Protein AF-A0A4R5B3R4-F1 (afdb_monomer)

Structure (mmCIF, N/CA/C/O backbone):
data_AF-A0A4R5B3R4-F1
#
_entry.id   AF-A0A4R5B3R4-F1
#
loop_
_atom_site.group_PDB
_atom_site.id
_atom_site.type_symbol
_atom_site.label_atom_id
_atom_site.label_alt_id
_atom_site.label_comp_id
_atom_site.label_asym_id
_atom_site.label_entity_id
_atom_site.label_seq_id
_atom_site.pdbx_PDB_ins_code
_atom_site.Cartn_x
_atom_site.Cartn_y
_atom_site.Cartn_z
_atom_site.occupancy
_atom_site.B_iso_or_equiv
_atom_site.auth_seq_id
_atom_site.auth_comp_id
_atom_site.auth_asym_id
_atom_site.auth_atom_id
_atom_site.pdbx_PDB_model_num
ATOM 1 N N . MET A 1 1 ? -2.239 14.058 3.417 1.00 49.38 1 MET A N 1
ATOM 2 C CA . MET A 1 1 ? -0.766 14.122 3.266 1.00 49.38 1 MET A CA 1
ATOM 3 C C . MET A 1 1 ? -0.165 13.068 2.312 1.00 49.38 1 MET A C 1
ATOM 5 O O . MET A 1 1 ? 1.048 12.987 2.229 1.00 49.38 1 MET A O 1
ATOM 9 N N . GLY A 1 2 ? -0.945 12.309 1.521 1.00 46.69 2 GLY A N 1
ATOM 10 C CA . GLY A 1 2 ? -0.405 11.266 0.618 1.00 46.69 2 GLY A CA 1
ATOM 11 C C . GLY A 1 2 ? -0.158 11.674 -0.845 1.00 46.69 2 GLY A C 1
ATOM 12 O O . GLY A 1 2 ? 0.232 10.837 -1.648 1.00 46.69 2 GLY A O 1
ATOM 13 N N . TRP A 1 3 ? -0.403 12.933 -1.224 1.00 49.69 3 TRP A N 1
ATOM 14 C CA . TRP A 1 3 ? -0.365 13.362 -2.633 1.00 49.69 3 TRP A CA 1
ATOM 15 C C . TRP A 1 3 ? 1.037 13.707 -3.165 1.00 49.69 3 TRP A C 1
ATOM 17 O O . TRP A 1 3 ? 1.265 13.640 -4.370 1.00 49.69 3 TRP A O 1
ATOM 27 N N . HIS A 1 4 ? 2.003 14.026 -2.299 1.00 48.53 4 HIS A N 1
ATOM 28 C CA . HIS A 1 4 ? 3.354 14.398 -2.744 1.00 48.53 4 HIS A CA 1
ATOM 29 C C . HIS A 1 4 ? 4.238 13.193 -3.097 1.00 48.53 4 HIS A C 1
ATOM 31 O O . HIS A 1 4 ? 5.074 13.302 -3.993 1.00 48.53 4 HIS A O 1
ATOM 37 N N . ALA A 1 5 ? 3.997 12.025 -2.491 1.00 52.81 5 ALA A N 1
ATOM 38 C CA . ALA A 1 5 ? 4.760 10.808 -2.777 1.00 52.81 5 ALA A CA 1
ATOM 39 C C . ALA A 1 5 ? 4.530 10.280 -4.209 1.00 52.81 5 ALA A C 1
ATOM 41 O O . ALA A 1 5 ? 5.442 9.737 -4.825 1.00 52.81 5 ALA A O 1
ATOM 42 N N . GLY A 1 6 ? 3.341 10.505 -4.784 1.00 51.25 6 GLY A N 1
ATOM 43 C CA . GLY A 1 6 ? 3.030 10.080 -6.154 1.00 51.25 6 GLY A CA 1
ATOM 44 C C . GLY A 1 6 ? 3.738 10.899 -7.240 1.00 51.25 6 GLY A C 1
ATOM 45 O O . GLY A 1 6 ? 4.098 10.354 -8.281 1.00 51.25 6 GLY A O 1
ATOM 46 N N . ARG A 1 7 ? 3.990 12.197 -7.006 1.00 60.56 7 ARG A N 1
ATOM 47 C CA . ARG A 1 7 ? 4.631 13.074 -8.009 1.00 60.56 7 ARG A CA 1
ATOM 48 C C . ARG A 1 7 ? 6.122 12.792 -8.177 1.00 60.56 7 ARG A C 1
ATOM 50 O O . ARG A 1 7 ? 6.620 12.899 -9.292 1.00 60.56 7 ARG A O 1
ATOM 57 N N . GLN A 1 8 ? 6.821 12.416 -7.106 1.00 65.31 8 GLN A N 1
ATOM 58 C CA . GLN A 1 8 ? 8.258 12.135 -7.186 1.00 65.31 8 GLN A CA 1
ATOM 59 C C . GLN A 1 8 ? 8.553 10.821 -7.923 1.00 65.31 8 GLN A C 1
ATOM 61 O O . GLN A 1 8 ? 9.479 10.779 -8.729 1.00 65.31 8 GLN A O 1
ATOM 66 N N . GLY A 1 9 ? 7.725 9.785 -7.746 1.00 63.19 9 GLY A N 1
ATOM 67 C CA . GLY A 1 9 ? 7.896 8.521 -8.475 1.00 63.19 9 GLY A CA 1
ATOM 68 C C . GLY A 1 9 ? 7.728 8.668 -9.992 1.00 63.19 9 GLY A C 1
ATOM 69 O O . GLY A 1 9 ? 8.469 8.064 -10.765 1.00 63.19 9 GLY A O 1
ATOM 70 N N . LEU A 1 10 ? 6.802 9.528 -10.428 1.00 67.56 10 LEU A N 1
ATOM 71 C CA . LEU A 1 10 ? 6.525 9.748 -11.850 1.00 67.56 10 LEU A CA 1
ATOM 72 C C . LEU A 1 10 ? 7.674 10.496 -12.553 1.00 67.56 10 LEU A C 1
ATOM 74 O O . LEU A 1 10 ? 8.006 10.181 -13.693 1.00 67.56 10 LEU A O 1
ATOM 78 N N . ALA A 1 11 ? 8.334 11.424 -11.852 1.00 70.81 11 ALA A N 1
ATOM 79 C CA . ALA A 1 11 ? 9.494 12.148 -12.373 1.00 70.81 11 ALA A CA 1
ATOM 80 C C . ALA A 1 11 ? 10.717 11.236 -12.575 1.00 70.81 11 ALA A C 1
ATOM 82 O O . ALA A 1 11 ? 11.388 11.342 -13.599 1.00 70.81 11 ALA A O 1
ATOM 83 N N . VAL A 1 12 ? 10.977 10.308 -11.645 1.00 71.81 12 VAL A N 1
ATOM 84 C CA . VAL A 1 12 ? 12.095 9.355 -11.763 1.00 71.81 12 VAL A CA 1
ATOM 85 C C . VAL A 1 12 ? 11.872 8.393 -12.934 1.00 71.81 12 VAL A C 1
ATOM 87 O O . VAL A 1 12 ? 12.782 8.191 -13.732 1.00 71.81 12 VAL A O 1
ATOM 90 N N . LEU A 1 13 ? 10.651 7.870 -13.104 1.00 70.31 13 LEU A N 1
ATOM 91 C CA . LEU A 1 13 ? 10.326 6.983 -14.229 1.00 70.31 13 LEU A CA 1
ATOM 92 C C . LEU A 1 13 ? 10.445 7.687 -15.589 1.00 70.31 13 LEU A C 1
ATOM 94 O O . LEU A 1 13 ? 10.987 7.107 -16.530 1.00 70.31 13 LEU A O 1
ATOM 98 N N . LEU A 1 14 ? 9.992 8.941 -15.691 1.00 72.50 14 LEU A N 1
ATOM 99 C CA . LEU A 1 14 ? 10.157 9.738 -16.910 1.00 72.50 14 LEU A CA 1
ATOM 100 C C . LEU A 1 14 ? 11.632 10.022 -17.208 1.00 72.50 14 LEU A C 1
ATOM 102 O O . LEU A 1 14 ? 12.051 9.900 -18.356 1.00 72.50 14 LEU A O 1
ATOM 106 N N . PHE A 1 15 ? 12.429 10.357 -16.193 1.00 74.50 15 PHE A N 1
ATOM 107 C CA . PHE A 1 15 ? 13.850 10.646 -16.376 1.00 74.50 15 PHE A CA 1
ATOM 108 C C . PHE A 1 15 ? 14.639 9.405 -16.821 1.00 74.50 15 PHE A C 1
ATOM 110 O O . PHE A 1 15 ? 15.440 9.488 -17.750 1.00 74.50 15 PHE A O 1
ATOM 117 N N . SER A 1 16 ? 14.360 8.233 -16.240 1.00 69.31 16 SER A N 1
ATOM 118 C CA . SER A 1 16 ? 14.959 6.966 -16.678 1.00 69.31 16 SER A CA 1
ATOM 119 C C . SER A 1 16 ? 14.544 6.586 -18.103 1.00 69.31 16 SER A C 1
ATOM 121 O O . SER A 1 16 ? 15.395 6.172 -18.887 1.00 69.31 16 SER A O 1
ATOM 123 N N . ALA A 1 17 ? 13.274 6.788 -18.477 1.00 70.56 17 ALA A N 1
ATOM 124 C CA . ALA A 1 17 ? 12.821 6.563 -19.849 1.00 70.56 17 ALA A CA 1
ATOM 125 C C . ALA A 1 17 ? 13.555 7.486 -20.838 1.00 70.56 17 ALA A C 1
ATOM 127 O O . ALA A 1 17 ? 14.083 7.016 -21.845 1.00 70.56 17 ALA A O 1
ATOM 128 N N . ILE A 1 18 ? 13.684 8.778 -20.520 1.00 71.44 18 ILE A N 1
ATOM 129 C CA . ILE A 1 18 ? 14.400 9.750 -21.360 1.00 71.44 18 ILE A CA 1
ATOM 130 C C . ILE A 1 18 ? 15.877 9.361 -21.521 1.00 71.44 18 ILE A C 1
ATOM 132 O O . ILE A 1 18 ? 16.374 9.355 -22.645 1.00 71.44 18 ILE A O 1
ATOM 136 N N . LEU A 1 19 ? 16.561 8.946 -20.450 1.00 67.94 19 LEU A N 1
ATOM 137 C CA . LEU A 1 19 ? 17.955 8.489 -20.531 1.00 67.94 19 LEU A CA 1
ATOM 138 C C . LEU A 1 19 ? 18.123 7.255 -21.433 1.00 67.94 19 LEU A C 1
ATOM 140 O O . LEU A 1 19 ? 19.100 7.165 -22.178 1.00 67.94 19 LEU A O 1
ATOM 144 N N . THR A 1 20 ? 17.157 6.330 -21.431 1.00 65.19 20 THR A N 1
ATOM 145 C CA . THR A 1 20 ? 17.202 5.166 -22.334 1.00 65.19 20 THR A CA 1
ATOM 146 C C . THR A 1 20 ? 16.917 5.528 -23.792 1.00 65.19 20 THR A C 1
ATOM 148 O O . THR A 1 20 ? 17.540 4.952 -24.678 1.00 65.19 20 THR A O 1
ATOM 151 N N . LEU A 1 21 ? 16.059 6.521 -24.064 1.00 61.88 21 LEU A N 1
ATOM 152 C CA . LEU A 1 21 ? 15.830 7.014 -25.430 1.00 61.88 21 LEU A CA 1
ATOM 153 C C . LEU A 1 21 ? 17.029 7.791 -25.994 1.00 61.88 21 LEU A C 1
ATOM 155 O O . LEU A 1 21 ? 17.236 7.797 -27.204 1.00 61.88 21 LEU A O 1
ATOM 159 N N . TRP A 1 22 ? 17.809 8.445 -25.133 1.00 60.69 22 TRP A N 1
ATOM 160 C CA . TRP A 1 22 ? 18.983 9.235 -25.525 1.00 60.69 22 TRP A CA 1
ATOM 16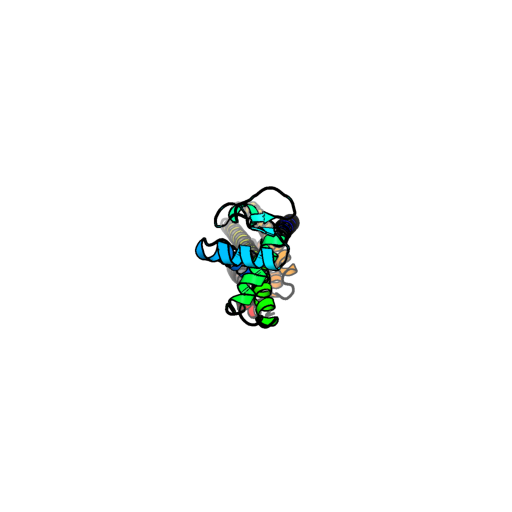1 C C . TRP A 1 22 ? 20.268 8.416 -25.595 1.00 60.69 22 TRP A C 1
ATOM 163 O O . TRP A 1 22 ? 21.282 8.891 -26.102 1.00 60.69 22 TRP A O 1
ATOM 173 N N . SER A 1 23 ? 20.224 7.167 -25.137 1.00 54.84 23 SER A N 1
ATOM 174 C CA . SER A 1 23 ? 21.279 6.198 -25.383 1.00 54.84 23 SER A CA 1
ATOM 175 C C . SER A 1 23 ? 21.180 5.749 -26.840 1.00 54.84 23 SER A C 1
ATOM 177 O O . SER A 1 23 ? 20.742 4.639 -27.132 1.00 54.84 23 SER A O 1
ATOM 179 N N . THR A 1 24 ? 21.551 6.628 -27.777 1.00 51.31 24 THR A N 1
ATOM 180 C CA . THR A 1 24 ? 21.833 6.237 -29.155 1.00 51.31 24 THR A CA 1
ATOM 181 C C . THR A 1 24 ? 22.975 5.241 -29.086 1.00 51.31 24 THR A C 1
ATOM 183 O O . THR A 1 24 ? 24.144 5.620 -29.040 1.00 51.31 24 THR A O 1
ATOM 186 N N . SER A 1 25 ? 22.638 3.959 -28.991 1.00 53.25 25 SER A N 1
ATOM 187 C CA . SER A 1 25 ? 23.592 2.879 -29.125 1.00 53.25 25 SER A CA 1
ATOM 188 C C . SER A 1 25 ? 24.304 3.130 -30.445 1.00 53.25 25 SER A C 1
ATOM 190 O O . SER A 1 25 ? 23.678 3.019 -31.502 1.00 53.25 25 SER A O 1
ATOM 192 N N . ALA A 1 26 ? 25.569 3.543 -30.381 1.00 50.75 26 ALA A N 1
ATOM 193 C CA . ALA A 1 26 ? 26.443 3.601 -31.535 1.00 50.75 26 ALA A CA 1
ATOM 194 C C . ALA A 1 26 ? 26.530 2.165 -32.058 1.00 50.75 26 ALA A C 1
ATOM 196 O O . ALA A 1 26 ? 27.319 1.357 -31.575 1.00 50.75 26 ALA A O 1
ATOM 197 N N . HIS A 1 27 ? 25.607 1.807 -32.949 1.00 52.94 27 HIS A N 1
ATOM 198 C CA . HIS A 1 27 ? 25.581 0.510 -33.592 1.00 52.94 27 HIS A CA 1
ATOM 199 C C . HIS A 1 27 ? 26.746 0.538 -34.572 1.00 52.94 27 HIS A C 1
ATOM 201 O O . HIS A 1 27 ? 26.605 1.011 -35.697 1.00 52.94 27 HIS A O 1
ATOM 207 N N . ALA A 1 28 ? 27.914 0.102 -34.103 1.00 56.00 28 ALA A N 1
ATOM 208 C CA . ALA A 1 28 ? 28.993 -0.295 -34.983 1.00 56.00 28 ALA A CA 1
ATOM 209 C C . ALA A 1 28 ? 28.419 -1.375 -35.906 1.00 56.00 28 ALA A C 1
ATOM 211 O O . ALA A 1 28 ? 27.917 -2.388 -35.417 1.00 56.00 28 ALA A O 1
ATOM 212 N N . ASP A 1 29 ? 28.381 -1.117 -37.214 1.00 71.12 29 ASP A N 1
ATOM 213 C CA . ASP A 1 29 ? 27.969 -2.123 -38.186 1.00 71.12 29 ASP A CA 1
ATOM 214 C C . ASP A 1 29 ? 29.101 -3.157 -38.267 1.00 71.12 29 ASP A C 1
ATOM 216 O O . ASP A 1 29 ? 30.145 -2.873 -38.868 1.00 71.12 29 ASP A O 1
ATOM 220 N N . PRO A 1 30 ? 28.929 -4.359 -37.685 1.00 73.81 30 PRO A N 1
ATOM 221 C CA . PRO A 1 30 ? 30.004 -5.342 -37.623 1.00 73.81 30 PRO A CA 1
ATOM 222 C C . PRO A 1 30 ? 30.466 -5.766 -39.024 1.00 73.81 30 PRO A C 1
ATOM 224 O O . PRO A 1 30 ? 31.602 -6.209 -39.194 1.00 73.81 30 PRO A O 1
ATOM 227 N N . ALA A 1 31 ? 29.617 -5.612 -40.049 1.00 74.38 31 ALA A N 1
ATOM 228 C CA . ALA A 1 31 ? 29.983 -5.900 -41.427 1.00 74.38 31 ALA A CA 1
ATOM 229 C C . ALA A 1 31 ? 30.891 -4.815 -42.031 1.00 74.38 31 ALA A C 1
ATOM 231 O O . ALA A 1 31 ? 31.812 -5.148 -42.782 1.00 74.38 31 ALA A O 1
ATOM 232 N N . ALA A 1 32 ? 30.661 -3.539 -41.713 1.00 77.06 32 ALA A N 1
ATOM 233 C CA . ALA A 1 32 ? 31.509 -2.432 -42.156 1.00 77.06 32 ALA A CA 1
ATOM 234 C C . ALA A 1 32 ? 32.902 -2.498 -41.503 1.00 77.06 32 ALA A C 1
ATOM 236 O O . ALA A 1 32 ? 33.923 -2.339 -42.185 1.00 77.06 32 ALA A O 1
ATOM 237 N N . ASP A 1 33 ? 32.947 -2.844 -40.216 1.00 83.69 33 ASP A N 1
ATOM 238 C CA . ASP A 1 33 ? 34.196 -3.013 -39.472 1.00 83.69 33 ASP A CA 1
ATOM 239 C C . ASP A 1 33 ? 34.997 -4.212 -39.991 1.00 83.69 33 ASP A C 1
ATOM 241 O O . ASP A 1 33 ? 36.190 -4.090 -40.277 1.00 83.69 33 ASP A O 1
ATOM 245 N N . ALA A 1 34 ? 34.342 -5.355 -40.226 1.00 85.62 34 ALA A N 1
ATOM 246 C CA . ALA A 1 34 ? 34.997 -6.543 -40.770 1.00 85.62 34 ALA A CA 1
ATOM 247 C C . ALA A 1 34 ? 35.590 -6.310 -42.173 1.00 85.62 34 ALA A C 1
ATOM 249 O O . ALA A 1 34 ? 36.687 -6.793 -42.465 1.00 85.62 34 ALA A O 1
ATOM 250 N N . ARG A 1 35 ? 34.904 -5.549 -43.042 1.00 89.06 35 ARG A N 1
ATOM 251 C CA . ARG A 1 35 ? 35.423 -5.178 -44.374 1.00 89.06 35 ARG A CA 1
ATOM 252 C C . ARG A 1 35 ? 36.637 -4.266 -44.273 1.00 89.06 35 ARG A C 1
ATOM 254 O O . ARG A 1 35 ? 37.630 -4.507 -44.954 1.00 89.06 35 ARG A O 1
ATOM 261 N N . THR A 1 36 ? 36.579 -3.266 -43.396 1.00 92.06 36 THR A N 1
ATOM 262 C CA . THR A 1 36 ? 37.707 -2.357 -43.162 1.00 92.06 36 THR A CA 1
ATOM 263 C C . THR A 1 36 ? 38.922 -3.134 -42.655 1.00 92.06 36 THR A C 1
ATOM 265 O O . THR A 1 36 ? 40.008 -3.001 -43.215 1.00 92.06 36 THR A O 1
ATOM 268 N N . VAL A 1 37 ? 38.735 -4.024 -41.674 1.00 92.69 37 VAL A N 1
ATOM 269 C CA . VAL A 1 37 ? 39.803 -4.901 -41.169 1.00 92.69 37 VAL A CA 1
ATOM 270 C C . VAL A 1 37 ? 40.361 -5.790 -42.278 1.00 92.69 37 VAL A C 1
ATOM 272 O O . VAL A 1 37 ? 41.575 -5.923 -42.378 1.00 92.69 37 VAL A O 1
ATOM 275 N N . TYR A 1 38 ? 39.513 -6.370 -43.133 1.00 93.19 38 TYR A N 1
ATOM 276 C CA . TYR A 1 38 ? 39.965 -7.175 -44.269 1.00 93.19 38 TYR A CA 1
ATOM 277 C C . TYR A 1 38 ? 40.840 -6.363 -45.235 1.00 93.19 38 TYR A C 1
ATOM 279 O O . TYR A 1 38 ? 41.929 -6.811 -45.585 1.00 93.19 38 TYR A O 1
ATOM 287 N N . CYS A 1 39 ? 40.409 -5.165 -45.634 1.00 94.62 39 CYS A N 1
ATOM 288 C CA . CYS A 1 39 ? 41.116 -4.341 -46.618 1.00 94.62 39 CYS A CA 1
ATOM 289 C C . CYS A 1 39 ? 42.432 -3.735 -46.102 1.00 94.62 39 CYS A C 1
ATOM 291 O O . CYS A 1 39 ? 43.332 -3.500 -46.901 1.00 94.62 39 CYS A O 1
ATOM 293 N N . VAL A 1 40 ? 42.573 -3.510 -44.789 1.00 95.38 40 VAL A N 1
ATOM 294 C CA . VAL A 1 40 ? 43.807 -2.964 -44.185 1.00 95.38 40 VAL A CA 1
ATOM 295 C C . VAL A 1 40 ? 44.875 -4.044 -43.941 1.00 95.38 40 VAL A C 1
ATOM 297 O O . VAL A 1 40 ? 46.013 -3.714 -43.625 1.00 95.38 40 VAL A O 1
ATOM 300 N N . ARG A 1 41 ? 44.566 -5.336 -44.107 1.00 95.69 41 ARG A N 1
ATOM 301 C CA . ARG A 1 41 ? 45.575 -6.399 -43.956 1.00 95.69 41 ARG A CA 1
ATOM 302 C C . ARG A 1 41 ? 46.705 -6.263 -44.995 1.00 95.69 41 ARG A C 1
ATOM 304 O O . ARG A 1 41 ? 46.381 -6.060 -46.168 1.00 95.69 41 ARG A O 1
ATOM 311 N N . PRO A 1 42 ? 47.989 -6.439 -44.617 1.00 95.31 42 PRO A N 1
ATOM 312 C CA . PRO A 1 42 ? 49.128 -6.296 -45.532 1.00 95.31 42 PRO A CA 1
ATOM 313 C C . PRO A 1 42 ? 49.006 -7.124 -46.817 1.00 95.31 42 PRO A C 1
ATOM 315 O O . PRO A 1 42 ? 49.353 -6.658 -47.901 1.00 95.31 42 PRO A O 1
ATOM 318 N N . GLU A 1 43 ? 48.424 -8.325 -46.736 1.00 95.88 43 GLU A N 1
ATOM 319 C CA . GLU A 1 43 ? 48.245 -9.218 -47.889 1.00 95.88 43 GLU A CA 1
ATOM 320 C C . GLU A 1 43 ? 47.266 -8.652 -48.936 1.00 95.88 43 GLU A C 1
ATOM 322 O O . GLU A 1 43 ? 47.280 -9.058 -50.100 1.00 95.88 43 GLU A O 1
ATOM 327 N N . ASN A 1 44 ? 46.419 -7.702 -48.530 1.00 95.69 44 ASN A N 1
ATOM 328 C CA . ASN A 1 44 ? 45.416 -7.057 -49.369 1.00 95.69 44 ASN A CA 1
ATOM 329 C C . ASN A 1 44 ? 45.824 -5.655 -49.838 1.00 95.69 44 ASN A C 1
ATOM 331 O O . ASN A 1 44 ? 45.116 -5.092 -50.672 1.00 95.69 44 ASN A O 1
ATOM 335 N N . HIS A 1 45 ? 46.957 -5.104 -49.385 1.00 95.62 45 HIS A N 1
ATOM 336 C CA . HIS A 1 45 ? 47.387 -3.746 -49.749 1.00 95.62 45 HIS A CA 1
ATOM 337 C C . HIS A 1 45 ? 47.575 -3.579 -51.254 1.00 95.62 45 HIS A C 1
ATOM 339 O O . HIS A 1 45 ? 46.997 -2.675 -51.850 1.00 95.62 45 HIS A O 1
ATOM 345 N N . LYS A 1 46 ? 48.324 -4.479 -51.897 1.00 95.19 46 LYS A N 1
ATOM 346 C CA . LYS A 1 46 ? 48.557 -4.415 -53.346 1.00 95.19 46 LYS A CA 1
ATOM 347 C C . LYS A 1 46 ? 47.247 -4.536 -54.152 1.00 95.19 46 LYS A C 1
ATOM 349 O O . LYS A 1 46 ? 46.970 -3.627 -54.929 1.00 95.19 46 LYS A O 1
ATOM 354 N N . PRO A 1 47 ? 46.387 -5.550 -53.922 1.00 95.31 47 PRO A N 1
ATOM 355 C CA . PRO A 1 47 ? 45.065 -5.614 -54.551 1.00 95.31 47 PRO A CA 1
ATOM 356 C C . PRO A 1 47 ? 44.171 -4.393 -54.292 1.00 95.31 47 PRO A C 1
ATOM 358 O O . PRO A 1 47 ? 43.391 -4.011 -55.162 1.00 95.31 47 PRO A O 1
ATOM 361 N N . LEU A 1 48 ? 44.256 -3.788 -53.103 1.00 96.25 48 LEU A N 1
ATOM 362 C CA . LEU A 1 48 ? 43.495 -2.589 -52.758 1.00 96.25 48 LEU A CA 1
ATOM 363 C C . LEU A 1 48 ? 43.981 -1.368 -53.547 1.00 96.25 48 LEU A C 1
ATOM 365 O O . LEU A 1 48 ? 43.156 -0.617 -54.065 1.00 96.25 48 LEU A O 1
ATOM 369 N N . VAL A 1 49 ? 45.300 -1.185 -53.667 1.00 96.50 49 VAL A N 1
ATOM 370 C CA . VAL A 1 49 ? 45.901 -0.122 -54.487 1.00 96.50 49 VAL A CA 1
ATOM 371 C C . VAL A 1 49 ? 45.545 -0.324 -55.959 1.00 96.50 49 VAL A C 1
ATOM 373 O O . VAL A 1 49 ? 45.122 0.628 -56.607 1.00 96.50 49 VAL A O 1
ATOM 376 N N . ASP A 1 50 ? 45.616 -1.554 -56.473 1.00 95.88 50 ASP A N 1
ATOM 377 C CA . ASP A 1 50 ? 45.230 -1.866 -57.854 1.00 95.88 50 ASP A CA 1
ATOM 378 C C . ASP A 1 50 ? 43.745 -1.542 -58.111 1.00 95.88 50 ASP A C 1
ATOM 380 O O . ASP A 1 50 ? 43.406 -0.934 -59.128 1.00 95.88 50 ASP A O 1
ATOM 384 N N . ALA A 1 51 ? 42.857 -1.867 -57.163 1.00 96.38 51 ALA A N 1
ATOM 385 C CA . ALA A 1 51 ? 41.443 -1.496 -57.233 1.00 96.38 51 ALA A CA 1
ATOM 386 C C . ALA A 1 51 ? 41.238 0.029 -57.188 1.00 96.38 51 ALA A C 1
ATOM 388 O O . ALA A 1 51 ? 40.435 0.566 -57.950 1.00 96.38 51 ALA A O 1
ATOM 389 N N . ALA A 1 52 ? 41.978 0.743 -56.336 1.00 96.69 52 ALA A N 1
ATOM 390 C CA . ALA A 1 52 ? 41.920 2.201 -56.249 1.00 96.69 52 ALA A CA 1
ATOM 391 C C . ALA A 1 52 ? 42.385 2.878 -57.549 1.00 96.69 52 ALA A C 1
ATOM 393 O O . ALA A 1 52 ? 41.756 3.835 -58.001 1.00 96.69 52 ALA A O 1
ATOM 394 N N . VAL A 1 53 ? 43.449 2.361 -58.171 1.00 96.50 53 VAL A N 1
ATOM 395 C CA . VAL A 1 53 ? 43.963 2.836 -59.463 1.00 96.50 53 VAL A CA 1
ATOM 396 C C . VAL A 1 53 ? 42.963 2.555 -60.582 1.00 96.50 53 VAL A C 1
ATOM 398 O O . VAL A 1 53 ? 42.673 3.451 -61.372 1.00 96.50 53 VAL A O 1
ATOM 401 N N . ALA A 1 54 ? 42.377 1.354 -60.623 1.00 96.62 54 ALA A N 1
ATOM 402 C CA . ALA A 1 54 ? 41.365 0.990 -61.616 1.00 96.62 54 ALA A CA 1
ATOM 403 C C . ALA A 1 54 ? 40.108 1.878 -61.542 1.00 96.62 54 ALA A C 1
ATOM 405 O O . ALA A 1 54 ? 39.488 2.156 -62.565 1.00 96.62 54 ALA A O 1
ATOM 406 N N . LEU A 1 55 ? 39.754 2.352 -60.343 1.00 96.38 55 LEU A N 1
ATOM 407 C CA . LEU A 1 55 ? 38.652 3.292 -60.119 1.00 96.38 55 LEU A CA 1
ATOM 408 C C . LEU A 1 55 ? 39.043 4.768 -60.314 1.00 96.38 55 LEU A C 1
ATOM 410 O O . LEU A 1 55 ? 38.190 5.641 -60.176 1.00 96.38 55 LEU A O 1
ATOM 414 N N . GLY A 1 56 ? 40.315 5.072 -60.594 1.00 96.00 56 GLY A N 1
ATOM 415 C CA . GLY A 1 56 ? 40.808 6.448 -60.712 1.00 96.00 56 GLY A CA 1
ATOM 416 C C . GLY A 1 56 ? 40.829 7.227 -59.389 1.00 96.00 56 GLY A C 1
ATOM 417 O O . GLY A 1 56 ? 40.844 8.457 -59.398 1.00 96.00 56 GLY A O 1
ATOM 418 N N . LEU A 1 57 ? 40.817 6.531 -58.248 1.00 96.44 57 LEU A N 1
ATOM 419 C CA . LEU A 1 57 ? 40.802 7.131 -56.908 1.00 96.44 57 LEU A CA 1
ATOM 420 C C . LEU A 1 57 ? 42.208 7.479 -56.394 1.00 96.44 57 LEU A C 1
ATOM 422 O O . LEU A 1 57 ? 42.357 8.341 -55.525 1.00 96.44 57 LEU A O 1
ATOM 426 N N . ALA A 1 58 ? 43.233 6.802 -56.913 1.00 96.62 58 ALA A N 1
ATOM 427 C CA . ALA A 1 58 ? 44.629 7.008 -56.549 1.00 96.62 58 ALA A CA 1
ATOM 428 C C . ALA A 1 58 ? 45.575 6.613 -57.692 1.00 96.62 58 ALA A C 1
ATOM 430 O O . ALA A 1 58 ? 45.180 5.952 -58.652 1.00 96.62 58 ALA A O 1
ATOM 431 N N . ARG A 1 59 ? 46.846 6.997 -57.569 1.00 96.38 59 ARG A N 1
ATOM 432 C CA . ARG A 1 59 ? 47.966 6.489 -58.371 1.00 96.38 59 ARG A CA 1
ATOM 433 C C . ARG A 1 59 ? 48.868 5.622 -57.496 1.00 96.38 59 ARG A C 1
ATOM 435 O O . ARG A 1 59 ? 48.874 5.765 -56.274 1.00 96.38 59 ARG A O 1
ATOM 442 N N . LYS A 1 60 ? 49.639 4.732 -58.118 1.00 94.75 60 LYS A N 1
ATOM 443 C CA . LYS A 1 60 ? 50.611 3.894 -57.406 1.00 94.75 60 LYS A CA 1
ATOM 444 C C . LYS A 1 60 ? 51.744 4.764 -56.839 1.00 94.75 60 LYS A C 1
ATOM 446 O O . LYS A 1 60 ? 52.267 5.606 -57.568 1.00 94.75 60 LYS A O 1
ATOM 451 N N . GLY A 1 61 ? 52.073 4.581 -55.559 1.00 93.19 61 GLY A N 1
ATOM 452 C CA . GLY A 1 61 ? 53.186 5.261 -54.890 1.00 93.19 61 GLY A CA 1
ATOM 453 C C . GLY A 1 61 ? 54.553 4.681 -55.256 1.00 93.19 61 GLY A C 1
ATOM 454 O O . GLY A 1 61 ? 54.655 3.755 -56.067 1.00 93.19 61 GLY A O 1
ATOM 455 N N . GLY A 1 62 ? 55.607 5.241 -54.660 1.00 90.44 62 GLY A N 1
ATOM 456 C CA . GLY A 1 62 ? 56.989 4.814 -54.892 1.00 90.44 62 GLY A CA 1
ATOM 457 C C . GLY A 1 62 ? 57.362 3.521 -54.163 1.00 90.44 62 GLY A C 1
ATOM 458 O O . GLY A 1 62 ? 58.322 2.856 -54.549 1.00 90.44 62 GLY A O 1
ATOM 459 N N . SER A 1 63 ? 56.597 3.148 -53.135 1.00 87.38 63 SER A N 1
ATOM 460 C CA . SER A 1 63 ? 56.817 1.953 -52.315 1.00 87.38 63 SER A CA 1
ATOM 461 C C . SER A 1 63 ? 55.635 0.978 -52.362 1.00 87.38 63 SER A C 1
ATOM 463 O O . SER A 1 63 ? 54.505 1.345 -52.696 1.00 87.38 63 SER A O 1
ATOM 465 N N . ASP A 1 64 ? 55.893 -0.297 -52.056 1.00 80.31 64 ASP A N 1
ATOM 466 C CA . ASP A 1 64 ? 54.848 -1.322 -52.013 1.00 80.31 64 ASP A CA 1
ATOM 467 C C . ASP A 1 64 ? 53.817 -0.999 -50.919 1.00 80.31 64 ASP A C 1
ATOM 469 O O . ASP A 1 64 ? 54.154 -0.837 -49.750 1.00 80.31 64 ASP A O 1
ATOM 473 N N . GLY A 1 65 ? 52.545 -0.896 -51.315 1.00 78.25 65 GLY A N 1
ATOM 474 C CA . GLY A 1 65 ? 51.442 -0.527 -50.421 1.00 78.25 65 GLY A CA 1
ATOM 475 C C . GLY A 1 65 ? 51.250 0.981 -50.228 1.00 78.25 65 GLY A C 1
ATOM 476 O O . GLY A 1 65 ? 50.272 1.385 -49.603 1.00 78.25 65 GLY A O 1
ATOM 477 N N . ALA A 1 66 ? 52.111 1.824 -50.802 1.00 89.75 66 ALA A N 1
ATOM 478 C CA . ALA A 1 66 ? 51.883 3.261 -50.835 1.00 89.75 66 ALA A CA 1
ATOM 479 C C . ALA A 1 66 ? 51.066 3.678 -52.063 1.00 89.75 66 ALA A C 1
ATOM 481 O O . ALA A 1 66 ? 51.172 3.110 -53.158 1.00 89.75 66 ALA A O 1
ATOM 482 N N . LEU A 1 67 ? 50.234 4.696 -51.874 1.00 95.12 67 LEU A N 1
ATOM 483 C CA . LEU A 1 67 ? 49.395 5.265 -52.919 1.00 95.12 67 LEU A CA 1
ATOM 484 C C . LEU A 1 67 ? 49.396 6.788 -52.832 1.00 95.12 67 LEU A C 1
ATOM 486 O O . LEU A 1 67 ? 49.577 7.374 -51.771 1.00 95.12 67 LEU A O 1
ATOM 490 N N . VAL A 1 68 ? 49.186 7.425 -53.974 1.00 95.75 68 VAL A N 1
ATOM 491 C CA . VAL A 1 68 ? 49.114 8.878 -54.141 1.00 95.75 68 VAL A CA 1
ATOM 492 C C . VAL A 1 68 ? 47.650 9.182 -54.465 1.00 95.75 68 VAL A C 1
ATOM 494 O O . VAL A 1 68 ? 47.240 8.994 -55.617 1.00 95.75 68 VAL A O 1
ATOM 497 N N . PRO A 1 69 ? 46.808 9.539 -53.476 1.00 93.00 69 PRO A N 1
ATOM 498 C CA . PRO A 1 69 ? 45.411 9.860 -53.721 1.00 93.00 69 PRO A CA 1
ATOM 499 C C . PRO A 1 69 ? 45.315 11.062 -54.662 1.00 93.00 69 PRO A C 1
ATOM 501 O O . PRO A 1 69 ? 46.242 11.865 -54.764 1.00 93.00 69 PRO A O 1
ATOM 504 N N . SER A 1 70 ? 44.160 11.267 -55.290 1.00 89.56 70 SER A N 1
ATOM 505 C CA . SER A 1 70 ? 43.934 12.446 -56.145 1.00 89.56 70 SER A CA 1
ATOM 506 C C . SER A 1 70 ? 44.143 13.790 -55.423 1.00 89.56 70 SER A C 1
ATOM 508 O O . SER A 1 70 ? 44.326 14.812 -56.077 1.00 89.56 70 SER A O 1
ATOM 510 N N . SER A 1 71 ? 44.153 13.793 -54.085 1.00 86.75 71 SER A N 1
ATOM 511 C CA . SER A 1 71 ? 44.461 14.952 -53.241 1.00 86.75 71 SER A CA 1
ATOM 512 C C . SER A 1 71 ? 45.956 15.278 -53.114 1.00 86.75 71 SER A C 1
ATOM 514 O O . SER A 1 71 ? 46.288 16.281 -52.489 1.00 86.75 71 SER A O 1
ATOM 516 N N . GLY A 1 72 ? 46.863 14.468 -53.669 1.00 88.62 72 GLY A N 1
ATOM 517 C CA . GLY A 1 72 ? 48.294 14.769 -53.706 1.00 88.62 72 GLY A CA 1
ATOM 518 C C . GLY A 1 72 ? 49.142 13.764 -52.936 1.00 88.62 72 GLY A C 1
ATOM 519 O O . GLY A 1 72 ? 49.347 12.668 -53.426 1.00 88.62 72 GLY A O 1
ATOM 520 N N . ALA A 1 73 ? 49.694 14.161 -51.786 1.00 93.06 73 ALA A N 1
ATOM 521 C CA . ALA A 1 73 ? 50.805 13.477 -51.111 1.00 93.06 73 ALA A CA 1
ATOM 522 C C . ALA A 1 73 ? 50.670 11.944 -50.997 1.00 93.06 73 ALA A C 1
ATOM 524 O O . ALA A 1 73 ? 49.583 11.415 -50.770 1.00 93.06 73 ALA A O 1
ATOM 525 N N . GLU A 1 74 ? 51.803 11.249 -51.118 1.00 95.88 74 GLU A N 1
ATOM 526 C CA . GLU A 1 74 ? 51.892 9.803 -50.910 1.00 95.88 74 GLU A CA 1
ATOM 527 C C . GLU A 1 74 ? 51.504 9.446 -49.469 1.00 95.88 74 GLU A C 1
ATOM 529 O O . GLU A 1 74 ? 51.999 10.047 -48.514 1.00 95.88 74 GLU A O 1
ATOM 534 N N . VAL A 1 75 ? 50.599 8.478 -49.323 1.00 96.44 75 VAL A N 1
ATOM 535 C CA . VAL A 1 75 ? 50.095 7.983 -48.038 1.00 96.44 75 VAL A CA 1
ATOM 536 C C . VAL A 1 75 ? 50.120 6.458 -48.004 1.00 96.44 75 VAL A C 1
ATOM 538 O O . VAL A 1 75 ? 50.032 5.790 -49.039 1.00 96.44 75 VAL A O 1
ATOM 541 N N . THR A 1 76 ? 50.195 5.895 -46.798 1.00 95.94 76 THR A N 1
ATOM 542 C CA . THR A 1 76 ? 50.014 4.450 -46.595 1.00 95.94 76 THR A CA 1
ATOM 543 C C . THR A 1 76 ? 48.529 4.078 -46.562 1.00 95.94 76 THR A C 1
ATOM 545 O O . THR A 1 76 ? 47.660 4.928 -46.330 1.00 95.94 76 THR A O 1
ATOM 548 N N . VAL A 1 77 ? 48.208 2.793 -46.744 1.00 94.75 77 VAL A N 1
ATOM 549 C CA . VAL A 1 77 ? 46.827 2.285 -46.630 1.00 94.75 77 VAL A CA 1
ATOM 550 C C . VAL A 1 77 ? 46.207 2.628 -45.266 1.00 94.75 77 VAL A C 1
ATOM 552 O O . VAL A 1 77 ? 45.036 3.002 -45.194 1.00 94.75 77 VAL A O 1
ATOM 555 N N . GLU A 1 78 ? 46.982 2.571 -44.180 1.00 94.31 78 GLU A N 1
ATOM 556 C CA . GLU A 1 78 ? 46.523 2.878 -42.819 1.00 94.31 78 GLU A CA 1
ATOM 557 C C . GLU A 1 78 ? 46.151 4.348 -42.648 1.00 94.31 78 GLU A C 1
ATOM 559 O O . GLU A 1 78 ? 45.196 4.656 -41.933 1.00 94.31 78 GLU A O 1
ATOM 564 N N . GLN A 1 79 ? 46.891 5.246 -43.299 1.00 94.75 79 GLN A N 1
ATOM 565 C CA . GLN A 1 79 ? 46.597 6.679 -43.317 1.00 94.75 79 GLN A CA 1
ATOM 566 C C . GLN A 1 79 ? 45.386 6.976 -44.211 1.00 94.75 79 GLN A C 1
ATOM 568 O O . GLN A 1 79 ? 44.581 7.854 -43.907 1.00 94.75 79 GLN A O 1
ATOM 573 N N . TRP A 1 80 ? 45.209 6.200 -45.283 1.00 95.38 80 TRP A N 1
ATOM 574 C CA . TRP A 1 80 ? 44.120 6.367 -46.243 1.00 95.38 80 TRP A CA 1
ATOM 575 C C . TRP A 1 80 ? 42.765 5.809 -45.767 1.00 95.38 80 TRP A C 1
ATOM 577 O O . TRP A 1 80 ? 41.717 6.253 -46.249 1.00 95.38 80 TRP A O 1
ATOM 587 N N . LYS A 1 81 ? 42.756 4.886 -44.791 1.00 94.56 81 LYS A N 1
ATOM 588 C CA . LYS A 1 81 ? 41.565 4.132 -44.336 1.00 94.56 81 LYS A CA 1
ATOM 589 C C . LYS A 1 81 ? 40.358 4.980 -43.915 1.00 94.56 81 LYS A C 1
ATOM 591 O O . LYS A 1 81 ? 39.220 4.528 -44.008 1.00 94.56 81 LYS A O 1
ATOM 596 N N . GLY A 1 82 ? 40.598 6.200 -43.431 1.00 91.75 82 GLY A N 1
ATOM 597 C CA . GLY A 1 82 ? 39.552 7.114 -42.959 1.00 91.75 82 GLY A CA 1
ATOM 598 C C . GLY A 1 82 ? 38.816 7.862 -44.074 1.00 91.75 82 GLY A C 1
ATOM 599 O O . GLY A 1 82 ? 37.925 8.656 -43.785 1.00 91.75 82 GLY A O 1
ATOM 600 N N . THR A 1 83 ? 39.191 7.655 -45.338 1.00 94.25 83 THR A N 1
ATOM 601 C CA . THR A 1 83 ? 38.640 8.404 -46.473 1.00 94.25 83 THR A CA 1
ATOM 602 C C . THR A 1 83 ? 37.475 7.676 -47.149 1.00 94.25 83 THR A C 1
ATOM 604 O O . THR A 1 83 ? 37.400 6.447 -47.168 1.00 94.25 83 THR A O 1
ATOM 607 N N . GLY A 1 84 ? 36.572 8.430 -47.787 1.00 92.88 84 GLY A N 1
ATOM 608 C CA . GLY A 1 84 ? 35.504 7.843 -48.609 1.00 92.88 84 GLY A CA 1
ATOM 609 C C . GLY A 1 84 ? 36.036 7.068 -49.825 1.00 92.88 84 GLY A C 1
ATOM 610 O O . GLY A 1 84 ? 35.453 6.060 -50.219 1.00 92.88 84 GLY A O 1
ATOM 611 N N . ALA A 1 85 ? 37.179 7.490 -50.375 1.00 95.06 85 ALA A N 1
ATOM 612 C CA . ALA A 1 85 ? 37.841 6.814 -51.491 1.00 95.06 85 ALA A CA 1
ATOM 613 C C . ALA A 1 85 ? 38.355 5.417 -51.094 1.00 95.06 85 ALA A C 1
ATOM 615 O O . ALA A 1 85 ? 38.197 4.463 -51.856 1.00 95.06 85 ALA A O 1
ATOM 616 N N . PHE A 1 86 ? 38.876 5.265 -49.871 1.00 96.00 86 PHE A N 1
ATOM 617 C CA . PHE A 1 86 ? 39.239 3.954 -49.333 1.00 96.00 86 PHE A CA 1
ATOM 618 C C . PHE A 1 86 ? 38.030 3.015 -49.268 1.00 96.00 86 PHE A C 1
ATOM 620 O O . PHE A 1 86 ? 38.118 1.870 -49.707 1.00 96.00 86 PHE A O 1
ATOM 627 N N . GLN A 1 87 ? 36.882 3.498 -48.779 1.00 94.94 87 GLN A N 1
ATOM 628 C CA . GLN A 1 87 ? 35.669 2.678 -48.670 1.00 94.94 87 GLN A CA 1
ATOM 629 C C . GLN A 1 87 ? 35.180 2.189 -50.043 1.00 94.94 87 GLN A C 1
ATOM 631 O O . GLN A 1 87 ? 34.776 1.033 -50.180 1.00 94.94 87 GLN A O 1
ATOM 636 N N . GLN A 1 88 ? 35.286 3.025 -51.082 1.00 94.75 88 GLN A N 1
ATOM 637 C CA . GLN A 1 88 ? 34.945 2.648 -52.458 1.00 94.75 88 GLN A CA 1
ATOM 638 C C . GLN A 1 88 ? 35.905 1.597 -53.037 1.00 94.75 88 GLN A C 1
ATOM 640 O O . GLN A 1 88 ? 35.453 0.586 -53.580 1.00 94.75 88 GLN A O 1
ATOM 645 N N . ALA A 1 89 ? 37.219 1.783 -52.878 1.00 96.56 89 ALA A N 1
ATOM 646 C CA . ALA A 1 89 ? 38.210 0.811 -53.342 1.00 96.56 89 ALA A CA 1
ATOM 647 C C . ALA A 1 89 ? 38.116 -0.523 -52.585 1.00 96.56 89 ALA A C 1
ATOM 649 O O . ALA A 1 89 ? 38.166 -1.590 -53.196 1.00 96.56 89 ALA A O 1
ATOM 650 N N . CYS A 1 90 ? 37.903 -0.477 -51.268 1.00 95.38 90 CYS A N 1
ATOM 651 C CA . CYS A 1 90 ? 37.690 -1.661 -50.442 1.00 95.38 90 CYS A CA 1
ATOM 652 C C . CYS A 1 90 ? 36.424 -2.422 -50.866 1.00 95.38 90 CYS A C 1
ATOM 654 O O . CYS A 1 90 ? 36.456 -3.646 -51.005 1.00 95.38 90 CYS A O 1
ATOM 656 N N . ALA A 1 91 ? 35.324 -1.718 -51.158 1.00 92.56 91 ALA A N 1
ATOM 657 C CA . ALA A 1 91 ? 34.107 -2.338 -51.679 1.00 92.56 91 ALA A CA 1
ATOM 658 C C . ALA A 1 91 ? 34.341 -3.039 -53.031 1.00 92.56 91 ALA A C 1
ATOM 660 O O . ALA A 1 91 ? 33.873 -4.164 -53.221 1.00 92.56 91 ALA A O 1
ATOM 661 N N . ALA A 1 92 ? 35.100 -2.421 -53.943 1.00 94.62 92 ALA A N 1
ATOM 662 C CA . ALA A 1 92 ? 35.456 -3.027 -55.226 1.00 94.62 92 ALA A CA 1
ATOM 663 C C . ALA A 1 92 ? 36.356 -4.264 -55.062 1.00 94.62 92 ALA A C 1
ATOM 665 O O . ALA A 1 92 ? 36.102 -5.295 -55.689 1.00 94.62 92 ALA A O 1
ATOM 666 N N . LEU A 1 93 ? 37.347 -4.206 -54.166 1.00 94.69 93 LEU A N 1
ATOM 667 C CA . LEU A 1 93 ? 38.208 -5.346 -53.843 1.00 94.69 93 LEU A CA 1
ATOM 668 C C . LEU A 1 93 ? 37.401 -6.526 -53.276 1.00 94.69 93 LEU A C 1
ATOM 670 O O . LEU A 1 93 ? 37.551 -7.666 -53.725 1.00 94.69 93 LEU A O 1
ATOM 674 N N . VAL A 1 94 ? 36.514 -6.259 -52.314 1.00 92.38 94 VAL A N 1
ATOM 675 C CA . VAL A 1 94 ? 35.638 -7.272 -51.704 1.00 92.38 94 VAL A CA 1
ATOM 676 C C . VAL A 1 94 ? 34.699 -7.886 -52.750 1.00 92.38 94 VAL A C 1
ATOM 678 O O . VAL A 1 94 ? 34.505 -9.104 -52.758 1.00 92.38 94 VAL A O 1
ATOM 681 N N . ALA A 1 95 ? 34.160 -7.073 -53.667 1.00 88.31 95 ALA A N 1
ATOM 682 C CA . ALA A 1 95 ? 33.319 -7.546 -54.765 1.00 88.31 95 ALA A CA 1
ATOM 683 C C . ALA A 1 95 ? 34.088 -8.456 -55.739 1.00 88.31 95 ALA A C 1
ATOM 685 O O . ALA A 1 95 ? 33.580 -9.515 -56.116 1.00 88.31 95 ALA A O 1
ATOM 686 N N . ALA A 1 96 ? 35.325 -8.094 -56.094 1.00 89.44 96 ALA A N 1
ATOM 687 C CA . ALA A 1 96 ? 36.178 -8.881 -56.985 1.00 89.44 96 ALA A CA 1
ATOM 688 C C . ALA A 1 96 ? 36.556 -10.248 -56.388 1.00 89.44 96 ALA A C 1
ATOM 690 O O . ALA A 1 96 ? 36.636 -11.244 -57.107 1.00 89.44 96 ALA A O 1
ATOM 691 N N . ARG A 1 97 ? 36.733 -10.327 -55.063 1.00 87.06 97 ARG A N 1
ATOM 692 C CA . ARG A 1 97 ? 37.088 -11.569 -54.355 1.00 87.06 97 ARG A CA 1
ATOM 693 C C . ARG A 1 97 ? 35.922 -12.534 -54.142 1.00 87.06 97 ARG A C 1
ATOM 695 O O . ARG A 1 97 ? 36.151 -13.614 -53.603 1.00 87.06 97 ARG A O 1
ATOM 702 N N . LYS A 1 98 ? 34.698 -12.175 -54.557 1.00 78.25 98 LYS A N 1
ATOM 703 C CA . LYS A 1 98 ? 33.471 -12.963 -54.325 1.00 78.25 98 LYS A CA 1
ATOM 704 C C . LYS A 1 98 ? 33.358 -13.443 -52.873 1.00 78.25 98 LYS A C 1
ATOM 706 O O . LYS A 1 98 ? 32.892 -14.555 -52.623 1.00 78.25 98 LYS A O 1
ATOM 711 N N . LEU A 1 99 ? 33.801 -12.620 -51.918 1.00 69.19 99 LEU A N 1
ATOM 712 C CA . LEU A 1 99 ? 33.591 -12.931 -50.510 1.00 69.19 99 LEU A CA 1
ATOM 713 C C . LEU A 1 99 ? 32.086 -13.131 -50.295 1.00 69.19 99 LEU A C 1
ATOM 715 O O . LEU A 1 99 ? 31.299 -12.393 -50.906 1.00 69.19 99 LEU A O 1
ATOM 719 N N . PRO A 1 100 ? 31.674 -14.134 -49.498 1.00 62.78 100 PRO A N 1
ATOM 720 C CA . PRO A 1 100 ? 30.265 -14.406 -49.268 1.00 62.78 100 PRO A CA 1
ATOM 721 C C . PRO A 1 100 ? 29.602 -13.102 -48.839 1.00 62.78 100 PRO A C 1
ATOM 723 O O . PRO A 1 100 ? 29.979 -12.501 -47.830 1.00 62.78 100 PRO A O 1
ATOM 726 N N . ARG A 1 101 ? 28.670 -12.614 -49.669 1.00 57.72 101 ARG A N 1
ATOM 727 C CA . ARG A 1 101 ? 27.878 -11.433 -49.335 1.00 57.72 101 ARG A CA 1
ATOM 728 C C . ARG A 1 101 ? 27.233 -11.742 -47.992 1.00 57.72 101 ARG A C 1
ATOM 730 O O . ARG A 1 101 ? 26.614 -12.793 -47.841 1.00 57.72 101 ARG A O 1
ATOM 737 N N . THR A 1 102 ? 27.467 -10.867 -47.018 1.00 57.62 102 THR A N 1
ATOM 738 C CA . THR A 1 102 ? 26.900 -10.964 -45.674 1.00 57.62 102 THR A CA 1
ATOM 739 C C . THR A 1 102 ? 25.428 -11.351 -45.770 1.00 57.62 102 THR A C 1
ATOM 741 O O . THR A 1 102 ? 24.715 -10.783 -46.596 1.00 57.62 102 THR A O 1
ATOM 744 N N . SER A 1 103 ? 25.073 -12.368 -44.977 1.00 54.75 103 SER A N 1
ATOM 745 C CA . SER A 1 103 ? 23.817 -13.128 -44.921 1.00 54.75 103 SER A CA 1
ATOM 746 C C . SER A 1 103 ? 22.576 -12.397 -45.458 1.00 54.75 103 SER A C 1
ATOM 748 O O . SER A 1 103 ? 22.424 -11.207 -45.169 1.00 54.75 103 SER A O 1
ATOM 750 N N . PRO A 1 104 ? 21.662 -13.088 -46.176 1.00 61.91 104 PRO A N 1
ATOM 751 C CA . PRO A 1 104 ? 20.398 -12.506 -46.626 1.00 61.91 104 PRO A CA 1
ATOM 752 C C . PRO A 1 104 ? 19.736 -11.755 -45.474 1.00 61.91 104 PRO A C 1
ATOM 754 O O . PRO A 1 104 ? 19.693 -12.256 -44.349 1.00 61.91 104 PRO A O 1
ATOM 757 N N . SER A 1 105 ? 19.288 -10.530 -45.764 1.00 66.94 105 SER A N 1
ATOM 758 C CA . SER A 1 105 ? 18.637 -9.637 -44.809 1.00 66.94 105 SER A CA 1
ATOM 759 C C . SER A 1 105 ? 17.674 -10.439 -43.945 1.00 66.94 105 SER A C 1
ATOM 761 O O . SER A 1 105 ? 16.728 -11.025 -44.482 1.00 66.94 105 SER A O 1
ATOM 763 N N . LYS A 1 106 ? 17.934 -10.491 -42.631 1.00 69.44 106 LYS A N 1
ATOM 764 C CA . LYS A 1 106 ? 16.995 -11.100 -41.691 1.00 69.44 106 LYS A CA 1
ATOM 765 C C . LYS A 1 106 ? 15.599 -10.539 -41.971 1.00 69.44 106 L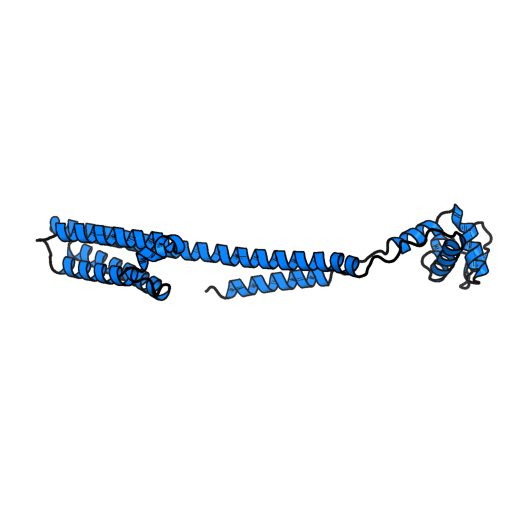YS A C 1
ATOM 767 O O . LYS A 1 106 ? 15.485 -9.346 -42.279 1.00 69.44 106 LYS A O 1
ATOM 772 N N . PRO A 1 107 ? 14.548 -11.367 -41.897 1.00 82.00 107 PRO A N 1
ATOM 773 C CA . PRO A 1 107 ? 13.191 -10.885 -42.067 1.00 82.00 107 PRO A CA 1
ATOM 774 C C . PRO A 1 107 ?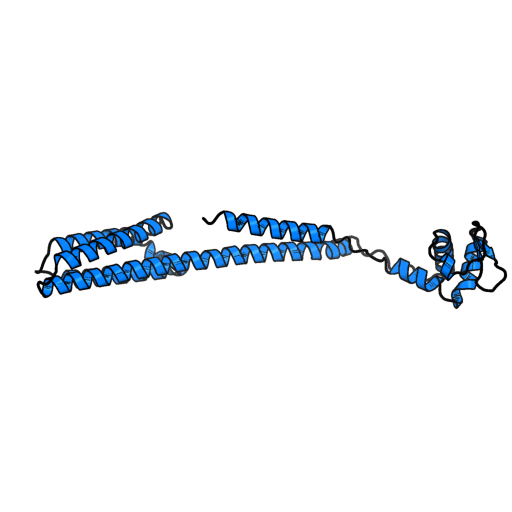 12.954 -9.680 -41.154 1.00 82.00 107 PRO A C 1
ATOM 776 O O . PRO A 1 107 ? 13.329 -9.705 -39.983 1.00 82.00 107 PRO A O 1
ATOM 779 N N . TRP A 1 108 ? 12.322 -8.629 -41.674 1.00 80.69 108 TRP A N 1
ATOM 780 C CA . TRP A 1 108 ? 12.095 -7.382 -40.932 1.00 80.69 108 TRP A CA 1
ATOM 781 C C . TRP A 1 108 ? 11.397 -7.596 -39.574 1.00 80.69 108 TRP A C 1
ATOM 783 O O . TRP A 1 108 ? 11.583 -6.802 -38.653 1.00 80.69 108 TRP A O 1
ATOM 793 N N . TRP A 1 109 ? 10.633 -8.686 -39.429 1.00 78.12 109 TRP A N 1
ATOM 794 C CA . TRP A 1 109 ? 9.979 -9.064 -38.180 1.00 78.12 109 TRP A CA 1
ATOM 795 C C . TRP A 1 109 ? 10.970 -9.490 -37.086 1.00 78.12 109 TRP A C 1
ATOM 797 O O . TRP A 1 109 ? 10.739 -9.156 -35.930 1.00 78.12 109 TRP A O 1
ATOM 807 N N . GLU A 1 110 ? 12.094 -10.139 -37.410 1.00 80.44 110 GLU A N 1
ATOM 808 C CA . GLU A 1 110 ? 13.125 -10.483 -36.414 1.00 80.44 110 GLU A CA 1
ATOM 809 C C . GLU A 1 110 ? 13.789 -9.219 -35.863 1.00 80.44 110 GLU A C 1
ATOM 811 O O . GLU A 1 110 ? 13.948 -9.064 -34.656 1.00 80.44 110 GLU A O 1
ATOM 816 N N . THR A 1 111 ? 14.091 -8.255 -36.738 1.00 77.31 111 THR A N 1
ATOM 817 C CA . THR A 1 111 ? 14.654 -6.961 -36.325 1.00 77.31 111 THR A CA 1
ATOM 818 C C . THR A 1 111 ? 13.659 -6.145 -35.496 1.00 77.31 111 THR A C 1
ATOM 820 O O . THR A 1 111 ? 14.058 -5.405 -34.595 1.00 77.31 111 THR A O 1
ATOM 823 N N . LEU A 1 112 ? 12.359 -6.273 -35.787 1.00 76.44 112 LEU A N 1
ATOM 824 C CA . LEU A 1 112 ? 11.305 -5.653 -34.991 1.00 76.44 112 LEU A CA 1
ATOM 825 C C . LEU A 1 112 ? 11.214 -6.290 -33.602 1.00 76.44 112 LEU A C 1
ATOM 827 O O . LEU A 1 112 ? 11.099 -5.552 -32.632 1.00 76.44 112 LEU A O 1
ATOM 831 N N . TRP A 1 113 ? 11.305 -7.617 -33.489 1.00 78.44 113 TRP A N 1
ATOM 832 C CA . TRP A 1 113 ? 11.271 -8.313 -32.200 1.00 78.44 113 TRP A CA 1
ATOM 833 C C . TRP A 1 113 ? 12.499 -8.034 -31.337 1.00 78.44 113 TRP A C 1
ATOM 835 O O . TRP A 1 113 ? 12.331 -7.788 -30.145 1.00 78.44 113 TRP A O 1
ATOM 845 N N . ASP A 1 114 ? 13.698 -7.969 -31.920 1.00 77.50 114 ASP A N 1
ATOM 846 C CA . ASP A 1 114 ? 14.918 -7.613 -31.182 1.00 77.50 114 ASP A CA 1
ATOM 847 C C . ASP A 1 114 ? 14.810 -6.205 -30.566 1.00 77.50 114 ASP A C 1
ATOM 849 O O . ASP A 1 114 ? 15.200 -5.975 -29.420 1.00 77.50 114 ASP A O 1
ATOM 853 N N . LYS A 1 115 ? 14.201 -5.256 -31.291 1.00 75.56 115 LYS A N 1
ATOM 854 C CA . LYS A 1 115 ? 13.968 -3.890 -30.793 1.00 75.56 115 LYS A CA 1
ATOM 855 C C . LYS A 1 115 ? 12.770 -3.799 -29.841 1.00 75.56 115 LYS A C 1
ATOM 857 O O . LYS A 1 115 ? 12.834 -3.100 -28.830 1.00 75.56 115 LYS A O 1
ATOM 862 N N . ALA A 1 116 ? 11.681 -4.504 -30.139 1.00 74.94 116 ALA A N 1
ATOM 863 C CA . ALA A 1 116 ? 10.465 -4.508 -29.330 1.00 74.94 116 ALA A CA 1
ATOM 864 C C . ALA A 1 116 ? 10.657 -5.244 -27.998 1.00 74.94 116 ALA A C 1
ATOM 866 O O . ALA A 1 116 ? 10.058 -4.846 -27.001 1.00 74.94 116 ALA A O 1
ATOM 867 N N . GLY A 1 117 ? 11.522 -6.262 -27.951 1.00 76.75 117 G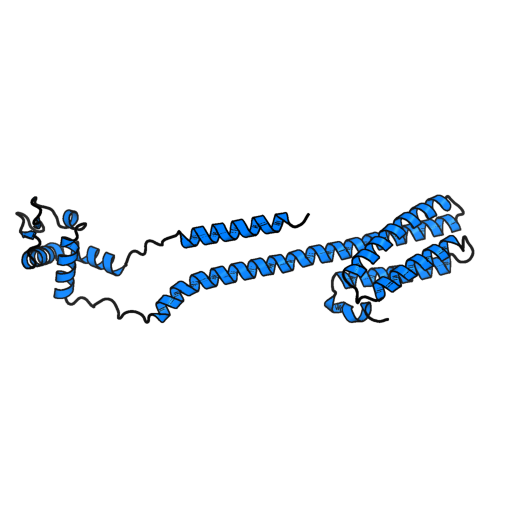LY A N 1
ATOM 868 C CA . GLY A 1 117 ? 11.839 -7.012 -26.737 1.00 76.75 117 GLY A CA 1
ATOM 869 C C . GLY A 1 117 ? 12.403 -6.120 -25.629 1.00 76.75 117 GLY A C 1
ATOM 870 O O . GLY A 1 117 ? 11.973 -6.224 -24.480 1.00 76.75 117 GLY A O 1
ATOM 871 N N . GLY A 1 118 ? 13.282 -5.173 -25.981 1.00 77.00 118 GLY A N 1
ATOM 872 C CA . GLY A 1 118 ? 13.816 -4.194 -25.029 1.00 77.00 118 GLY A CA 1
ATOM 873 C C . GLY A 1 118 ? 12.733 -3.281 -24.444 1.00 77.00 118 GLY A C 1
ATOM 874 O O . GLY A 1 118 ? 12.662 -3.095 -23.230 1.00 77.00 118 GLY A O 1
ATOM 875 N N . ILE A 1 119 ? 11.834 -2.767 -25.288 1.00 77.50 119 ILE A N 1
ATOM 876 C CA . ILE A 1 119 ? 10.729 -1.894 -24.855 1.00 77.50 119 ILE A CA 1
ATOM 877 C C . ILE A 1 119 ? 9.725 -2.672 -23.994 1.00 77.50 119 ILE A C 1
ATOM 879 O O . ILE A 1 119 ? 9.294 -2.185 -22.947 1.00 77.50 119 ILE A O 1
ATOM 883 N N . LEU A 1 120 ? 9.379 -3.897 -24.395 1.00 80.56 120 LEU A N 1
ATOM 884 C CA . LEU A 1 120 ? 8.439 -4.743 -23.665 1.00 80.56 120 LEU A CA 1
ATOM 885 C C . LEU A 1 120 ? 8.957 -5.072 -22.260 1.00 80.56 120 LEU A C 1
ATOM 887 O O . LEU A 1 120 ? 8.191 -4.988 -21.303 1.00 80.56 120 LEU A O 1
ATOM 891 N N . ALA A 1 121 ? 10.250 -5.376 -22.114 1.00 79.44 121 ALA A N 1
ATOM 892 C CA . ALA A 1 121 ? 10.857 -5.636 -20.810 1.00 79.44 121 ALA A CA 1
ATOM 893 C C . ALA A 1 121 ? 10.750 -4.424 -19.866 1.00 79.44 121 ALA A C 1
ATOM 895 O O . ALA A 1 121 ? 10.391 -4.583 -18.698 1.00 79.44 121 ALA A O 1
ATOM 896 N N . VAL A 1 122 ? 10.983 -3.208 -20.376 1.00 79.62 122 VAL A N 1
ATOM 897 C CA . VAL A 1 122 ? 10.838 -1.964 -19.597 1.00 79.62 122 VAL A CA 1
ATOM 898 C C . VAL A 1 122 ? 9.383 -1.741 -19.177 1.00 79.62 122 VAL A C 1
ATOM 900 O O . VAL A 1 122 ? 9.117 -1.450 -18.009 1.00 79.62 122 VAL A O 1
ATOM 903 N N . VAL A 1 123 ? 8.428 -1.924 -20.094 1.00 81.31 123 VAL A N 1
ATOM 904 C CA . VAL A 1 123 ? 6.994 -1.766 -19.801 1.00 81.31 123 VAL A CA 1
ATOM 905 C C . VAL A 1 123 ? 6.527 -2.786 -18.764 1.00 81.31 123 VAL A C 1
ATOM 907 O O . VAL A 1 123 ? 5.861 -2.418 -17.796 1.00 81.31 123 VAL A O 1
ATOM 910 N N . VAL A 1 124 ? 6.907 -4.056 -18.916 1.00 86.50 124 VAL A N 1
ATOM 911 C CA . VAL A 1 124 ? 6.569 -5.117 -17.956 1.00 86.50 124 VAL A CA 1
ATOM 912 C C . VAL A 1 124 ? 7.193 -4.825 -16.590 1.00 86.50 124 VAL A C 1
ATOM 914 O O . VAL A 1 124 ? 6.499 -4.923 -15.579 1.00 86.50 124 VAL A O 1
ATOM 917 N N . GLY A 1 125 ? 8.454 -4.387 -16.540 1.00 86.56 125 GLY A N 1
ATOM 918 C CA . GLY A 1 125 ? 9.114 -3.981 -15.296 1.00 86.56 125 GLY A CA 1
ATOM 919 C C . GLY A 1 125 ? 8.406 -2.816 -14.592 1.00 86.56 125 GLY A C 1
ATOM 920 O O . GLY A 1 125 ? 8.189 -2.862 -13.377 1.00 86.56 125 GLY A O 1
ATOM 921 N N . ALA A 1 126 ? 7.969 -1.803 -15.344 1.00 82.44 126 ALA A N 1
ATOM 922 C CA . ALA A 1 126 ? 7.212 -0.673 -14.806 1.00 82.44 126 ALA A CA 1
ATOM 923 C C . ALA A 1 126 ? 5.833 -1.102 -14.274 1.00 82.44 126 ALA A C 1
ATOM 925 O O . ALA A 1 126 ? 5.444 -0.705 -13.173 1.00 82.44 126 ALA A O 1
ATOM 926 N N . LEU A 1 127 ? 5.114 -1.955 -15.012 1.00 87.88 127 LEU A N 1
ATOM 927 C CA . LEU A 1 127 ? 3.817 -2.489 -14.589 1.00 87.88 127 LEU A CA 1
ATOM 928 C C . LEU A 1 127 ? 3.935 -3.358 -13.333 1.00 87.88 127 LEU A C 1
ATOM 930 O O . LEU A 1 127 ? 3.130 -3.205 -12.414 1.00 87.88 127 LEU A O 1
ATOM 934 N N . LEU A 1 128 ? 4.951 -4.220 -13.253 1.00 88.25 128 LEU A N 1
ATOM 935 C CA . LEU A 1 128 ? 5.231 -5.029 -12.064 1.00 88.25 128 LEU A CA 1
ATOM 936 C C . LEU A 1 128 ? 5.570 -4.157 -10.855 1.00 88.25 128 LEU A C 1
ATOM 938 O O . LEU A 1 128 ? 5.081 -4.421 -9.759 1.00 88.25 128 LEU A O 1
ATOM 942 N N . THR A 1 129 ? 6.349 -3.092 -11.052 1.00 86.00 129 THR A N 1
ATOM 943 C CA . THR A 1 129 ? 6.681 -2.138 -9.984 1.00 86.00 129 THR A CA 1
ATOM 944 C C . THR A 1 129 ? 5.430 -1.424 -9.482 1.00 86.00 129 THR A C 1
ATOM 946 O O . THR A 1 129 ? 5.168 -1.413 -8.280 1.00 86.00 129 THR A O 1
ATOM 949 N N . LEU A 1 130 ? 4.605 -0.897 -10.393 1.00 82.62 130 LEU A N 1
ATOM 950 C CA . LEU A 1 130 ? 3.345 -0.240 -10.048 1.00 82.62 130 LEU A CA 1
ATOM 951 C C . LEU A 1 130 ? 2.405 -1.200 -9.306 1.00 82.62 130 LEU A C 1
ATOM 953 O O . LEU A 1 130 ? 1.815 -0.839 -8.287 1.00 82.62 130 LEU A O 1
ATOM 957 N N . TRP A 1 131 ? 2.302 -2.443 -9.778 1.00 85.50 131 TRP A N 1
ATOM 958 C CA . TRP A 1 131 ? 1.514 -3.482 -9.126 1.00 85.50 131 TRP A CA 1
ATOM 959 C C . TRP A 1 131 ? 2.036 -3.800 -7.720 1.00 85.50 131 TRP A C 1
ATOM 961 O O . TRP A 1 131 ? 1.252 -3.814 -6.771 1.00 85.50 131 TRP A O 1
ATOM 971 N N . ALA A 1 132 ? 3.350 -3.961 -7.550 1.00 84.12 132 ALA A N 1
ATOM 972 C CA . ALA A 1 132 ? 3.969 -4.185 -6.248 1.00 84.12 132 ALA A CA 1
ATOM 973 C C . ALA A 1 132 ? 3.690 -3.025 -5.278 1.00 84.12 132 ALA A C 1
ATOM 975 O O . ALA A 1 132 ? 3.301 -3.275 -4.138 1.00 84.12 132 ALA A O 1
ATOM 976 N N . THR A 1 133 ? 3.799 -1.768 -5.726 1.00 80.50 133 THR A N 1
ATOM 977 C CA . THR A 1 133 ? 3.472 -0.582 -4.914 1.00 80.50 133 THR A CA 1
ATOM 978 C C . THR A 1 133 ? 1.998 -0.550 -4.506 1.00 80.50 133 THR A C 1
ATOM 980 O O . THR A 1 133 ? 1.671 -0.246 -3.357 1.00 80.50 133 THR A O 1
ATOM 983 N N . LEU A 1 134 ? 1.088 -0.899 -5.419 1.00 79.00 134 LEU A N 1
ATOM 984 C CA . LEU A 1 134 ? -0.344 -0.961 -5.123 1.00 79.00 134 LEU A CA 1
ATOM 985 C C . LEU A 1 134 ? -0.675 -2.075 -4.120 1.00 79.00 134 LEU A C 1
ATOM 987 O O . LEU A 1 134 ? -1.520 -1.886 -3.242 1.00 79.00 134 LEU A O 1
ATOM 991 N N . VAL A 1 135 ? -0.014 -3.230 -4.223 1.00 80.94 135 VAL A N 1
ATOM 992 C CA . VAL A 1 135 ? -0.222 -4.364 -3.314 1.00 80.94 135 VAL A CA 1
ATOM 993 C C . VAL A 1 135 ? 0.350 -4.077 -1.924 1.00 80.94 135 VAL A C 1
ATOM 995 O O . VAL A 1 135 ? -0.323 -4.344 -0.926 1.00 80.94 135 VAL A O 1
ATOM 998 N N . THR A 1 136 ? 1.553 -3.507 -1.822 1.00 81.56 136 THR A N 1
ATOM 999 C CA . THR A 1 136 ? 2.186 -3.204 -0.526 1.00 81.56 136 THR A CA 1
ATOM 1000 C C . THR A 1 136 ? 1.493 -2.054 0.198 1.00 81.56 136 THR A C 1
ATOM 1002 O O . THR A 1 136 ? 1.210 -2.178 1.390 1.00 81.56 136 THR A O 1
ATOM 1005 N N . GLY A 1 137 ? 1.112 -0.990 -0.517 1.00 82.12 137 GLY A N 1
ATOM 1006 C CA . GLY A 1 137 ? 0.387 0.145 0.062 1.00 82.12 137 GLY A CA 1
ATOM 1007 C C . GLY A 1 137 ? -0.987 -0.234 0.624 1.00 82.12 137 GLY A C 1
ATOM 1008 O O . GLY A 1 137 ? -1.436 0.335 1.615 1.00 82.12 137 GLY A O 1
ATOM 1009 N N . ARG A 1 138 ? -1.656 -1.240 0.044 1.00 83.69 138 ARG A N 1
ATOM 1010 C CA . ARG A 1 138 ? -2.916 -1.763 0.596 1.00 83.69 138 ARG A CA 1
ATOM 1011 C C . ARG A 1 138 ? -2.707 -2.526 1.901 1.00 83.69 138 ARG A C 1
ATOM 1013 O O . ARG A 1 138 ? -3.512 -2.370 2.814 1.00 83.69 138 ARG A O 1
ATOM 1020 N N . LYS A 1 139 ? -1.641 -3.327 2.007 1.00 86.19 139 LYS A N 1
ATOM 1021 C CA . LYS A 1 139 ? -1.366 -4.135 3.208 1.00 86.19 139 LYS A CA 1
ATOM 1022 C C . LYS A 1 139 ? -1.099 -3.271 4.439 1.00 86.19 139 LYS A C 1
ATOM 1024 O O . LYS A 1 139 ? -1.649 -3.560 5.495 1.00 86.19 139 LYS A O 1
ATOM 1029 N N . THR A 1 140 ? -0.317 -2.200 4.305 1.00 87.56 140 THR A N 1
ATOM 1030 C CA . THR A 1 140 ? -0.010 -1.300 5.432 1.00 87.56 140 THR A CA 1
ATOM 1031 C C . THR A 1 140 ? -1.259 -0.594 5.946 1.00 87.56 140 THR A C 1
ATOM 1033 O O . THR A 1 140 ? -1.501 -0.561 7.147 1.00 87.56 140 THR A O 1
ATOM 1036 N N . VAL A 1 141 ? -2.098 -0.100 5.033 1.00 89.00 141 VAL A N 1
ATOM 1037 C CA . VAL A 1 141 ? -3.355 0.578 5.367 1.00 89.00 141 VAL A CA 1
ATOM 1038 C C . VAL A 1 141 ? -4.341 -0.370 6.056 1.00 89.00 141 VAL A C 1
ATOM 1040 O O . VAL A 1 141 ? -4.974 0.016 7.036 1.00 89.00 141 VAL A O 1
ATOM 1043 N N . VAL A 1 142 ? -4.456 -1.610 5.574 1.00 90.75 142 VAL A N 1
ATOM 1044 C CA . VAL A 1 142 ? -5.304 -2.642 6.190 1.00 90.75 142 VAL A CA 1
ATOM 1045 C C . VAL A 1 142 ? -4.809 -3.005 7.590 1.00 90.75 142 VAL A C 1
ATOM 1047 O O . VAL A 1 142 ? -5.598 -3.007 8.533 1.00 90.75 142 VAL A O 1
ATOM 1050 N N . HIS A 1 143 ? -3.507 -3.245 7.746 1.00 91.75 143 HIS A N 1
ATOM 1051 C CA . HIS A 1 143 ? -2.924 -3.592 9.039 1.00 91.75 143 HIS A CA 1
ATOM 1052 C C . HIS A 1 143 ? -3.055 -2.447 10.053 1.00 91.75 143 HIS A C 1
ATOM 1054 O O . HIS A 1 143 ? -3.430 -2.677 11.198 1.00 91.75 143 HIS A O 1
ATOM 1060 N N . GLN A 1 144 ? -2.856 -1.198 9.622 1.00 92.88 144 GLN A N 1
ATOM 1061 C CA . GLN A 1 144 ? -3.056 -0.024 10.472 1.00 92.88 144 GLN A CA 1
ATOM 1062 C C . GLN A 1 144 ? -4.517 0.121 10.935 1.00 92.88 144 GLN A C 1
ATOM 1064 O O . GLN A 1 144 ? -4.760 0.528 12.069 1.00 92.88 144 GLN A O 1
ATOM 1069 N N . MET A 1 145 ? -5.497 -0.213 10.086 1.00 92.94 145 MET A N 1
ATOM 1070 C CA . MET A 1 145 ? -6.913 -0.196 10.477 1.00 92.94 145 MET A CA 1
ATOM 1071 C C . MET A 1 145 ? -7.261 -1.304 11.472 1.00 92.94 145 MET A C 1
ATOM 1073 O O . MET A 1 145 ? -7.945 -1.024 12.454 1.00 92.94 145 MET A O 1
ATOM 1077 N N . SER A 1 146 ? -6.787 -2.528 11.225 1.00 96.06 146 SER A N 1
ATOM 1078 C CA . SER A 1 146 ? -6.945 -3.664 12.143 1.00 96.06 146 SER A CA 1
ATOM 1079 C C . SER A 1 146 ? -6.335 -3.352 13.510 1.00 96.06 146 SER A C 1
ATOM 1081 O O . SER A 1 146 ? -7.035 -3.359 14.519 1.00 96.06 146 SER A O 1
ATOM 1083 N N . SER A 1 147 ? -5.063 -2.943 13.535 1.00 96.12 147 SER A N 1
ATOM 1084 C CA . SER A 1 147 ? -4.362 -2.561 14.763 1.00 96.12 147 SER A CA 1
ATOM 1085 C C . SER A 1 147 ? -5.076 -1.423 15.498 1.00 96.12 147 SER A C 1
ATOM 1087 O O . SER A 1 147 ? -5.303 -1.529 16.699 1.00 96.12 147 SER A O 1
ATOM 1089 N N . GLY A 1 148 ? -5.516 -0.379 14.786 1.00 95.62 148 GLY A N 1
ATOM 1090 C CA . GLY A 1 148 ? -6.266 0.724 15.390 1.00 95.62 148 GLY A CA 1
ATOM 1091 C C . GLY A 1 148 ? -7.606 0.295 16.000 1.00 95.62 148 GLY A C 1
ATOM 1092 O O . GLY A 1 148 ? -7.972 0.785 17.067 1.00 95.62 148 GLY A O 1
ATOM 1093 N N . MET A 1 149 ? -8.322 -0.635 15.357 1.00 96.88 149 MET A N 1
ATOM 1094 C CA . MET A 1 149 ? -9.553 -1.223 15.898 1.00 96.88 149 MET A CA 1
ATOM 1095 C C . MET A 1 149 ? -9.266 -2.069 17.138 1.00 96.88 149 MET A C 1
ATOM 1097 O O . MET A 1 149 ? -9.924 -1.885 18.158 1.00 96.88 149 MET A O 1
ATOM 1101 N N . PHE A 1 150 ? -8.275 -2.959 17.064 1.00 97.12 150 PHE A N 1
ATOM 1102 C CA . PHE A 1 150 ? -7.880 -3.823 18.173 1.00 97.12 150 PHE A CA 1
ATOM 1103 C C . PHE A 1 150 ? -7.471 -3.010 19.405 1.00 97.12 150 PHE A C 1
ATOM 1105 O O . PHE A 1 150 ? -8.001 -3.239 20.488 1.00 97.12 150 PHE A O 1
ATOM 1112 N N . THR A 1 151 ? -6.595 -2.015 19.239 1.00 97.56 151 THR A N 1
ATOM 1113 C CA . THR A 1 151 ? -6.160 -1.147 20.341 1.00 97.56 151 THR A CA 1
ATOM 1114 C C . THR A 1 151 ? -7.334 -0.381 20.946 1.00 97.56 151 THR A C 1
ATOM 1116 O O . THR A 1 151 ? -7.487 -0.376 22.161 1.00 97.56 151 THR A O 1
ATOM 1119 N N . ALA A 1 152 ? -8.207 0.220 20.128 1.00 97.56 152 ALA A N 1
ATOM 1120 C CA . ALA A 1 152 ? -9.364 0.951 20.645 1.00 97.56 152 ALA A CA 1
ATOM 1121 C C . ALA A 1 152 ? -10.362 0.040 21.383 1.00 97.56 152 ALA A C 1
ATOM 1123 O O . ALA A 1 152 ? -10.922 0.448 22.399 1.00 97.56 152 ALA A O 1
ATOM 1124 N N . ALA A 1 153 ? -10.575 -1.183 20.888 1.00 97.94 153 ALA A N 1
ATOM 1125 C CA . ALA A 1 153 ? -11.433 -2.173 21.530 1.00 97.94 153 ALA A CA 1
ATOM 1126 C C . ALA A 1 153 ? -10.843 -2.663 22.860 1.00 97.94 153 ALA A C 1
ATOM 1128 O O . ALA A 1 153 ? -11.568 -2.732 23.847 1.00 97.94 153 ALA A O 1
ATOM 1129 N N . SER A 1 154 ? -9.537 -2.951 22.902 1.00 97.88 154 SER A N 1
ATOM 1130 C CA . SER A 1 154 ? -8.835 -3.377 24.120 1.00 97.88 154 SER A CA 1
ATOM 1131 C C . SER A 1 154 ? -8.825 -2.277 25.181 1.00 97.88 154 SER A C 1
ATOM 1133 O O . SER A 1 154 ? -9.145 -2.536 26.335 1.00 97.88 154 SER A O 1
ATOM 1135 N N . ASP A 1 155 ? -8.522 -1.036 24.788 1.00 97.75 155 ASP A N 1
ATOM 1136 C CA . ASP A 1 155 ? -8.543 0.124 25.684 1.00 97.75 155 ASP A CA 1
A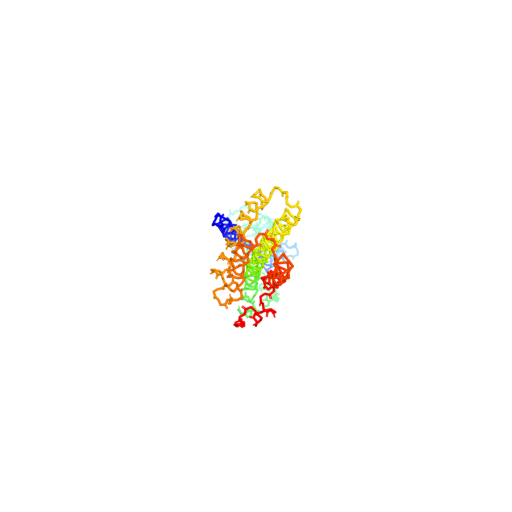TOM 1137 C C . ASP A 1 155 ? -9.930 0.345 26.301 1.00 97.75 155 ASP A C 1
ATOM 1139 O O . ASP A 1 155 ? -10.043 0.667 27.482 1.00 97.75 155 ASP A O 1
ATOM 1143 N N . TYR A 1 156 ? -10.987 0.208 25.495 1.00 98.06 156 TYR A N 1
ATOM 1144 C CA . TYR A 1 156 ? -12.363 0.313 25.973 1.00 98.06 156 TYR A CA 1
ATOM 1145 C C . TYR A 1 156 ? -12.717 -0.842 26.913 1.00 98.06 156 TYR A C 1
ATOM 1147 O O . TYR A 1 156 ? -13.251 -0.594 27.988 1.00 98.06 156 TYR A O 1
ATOM 1155 N N . TYR A 1 157 ? -12.353 -2.077 26.555 1.00 98.06 157 TYR A N 1
ATOM 1156 C CA . TYR A 1 157 ? -12.591 -3.260 27.380 1.00 98.06 157 TYR A CA 1
ATOM 1157 C C . TYR A 1 157 ? -11.989 -3.124 28.782 1.00 98.06 157 TYR A C 1
ATOM 1159 O O . TYR A 1 157 ? -12.693 -3.307 29.774 1.00 98.06 157 TYR A O 1
ATOM 1167 N N . HIS A 1 158 ? -10.713 -2.740 28.868 1.00 97.62 158 HIS A N 1
ATOM 1168 C CA . HIS A 1 158 ? -10.051 -2.518 30.152 1.00 97.62 158 HIS A CA 1
ATOM 1169 C C . HIS A 1 158 ? -10.711 -1.386 30.939 1.00 97.62 158 HIS A C 1
ATOM 1171 O O . HIS A 1 158 ? -11.041 -1.586 32.099 1.00 97.62 158 HIS A O 1
ATOM 1177 N N . ALA A 1 159 ? -11.020 -0.253 30.299 1.00 97.19 159 ALA A N 1
ATOM 1178 C CA . ALA A 1 159 ? -11.676 0.857 30.987 1.00 97.19 159 ALA A CA 1
ATOM 1179 C C . ALA A 1 159 ? -13.079 0.497 31.519 1.00 97.19 159 ALA A C 1
ATOM 1181 O O . ALA A 1 159 ? -13.474 0.981 32.577 1.00 97.19 159 ALA A O 1
ATOM 1182 N N . CYS A 1 160 ? -13.832 -0.355 30.815 1.00 96.81 160 CYS A N 1
ATOM 1183 C CA . CYS A 1 160 ? -15.100 -0.880 31.321 1.00 96.81 160 CYS A CA 1
ATOM 1184 C C . CYS A 1 160 ? -14.895 -1.809 32.519 1.00 96.81 160 CYS A C 1
ATOM 1186 O O . CYS A 1 160 ? -15.628 -1.680 33.494 1.00 96.81 160 CYS A O 1
ATOM 1188 N N . ARG A 1 161 ? -13.913 -2.722 32.471 1.00 97.25 161 ARG A N 1
ATOM 1189 C CA . ARG A 1 161 ? -13.605 -3.592 33.618 1.00 97.25 161 ARG A CA 1
ATOM 1190 C C . ARG A 1 161 ? -13.178 -2.782 34.833 1.00 97.25 161 ARG A C 1
ATOM 1192 O O . ARG A 1 161 ? -13.776 -2.960 35.882 1.00 97.25 161 ARG A O 1
ATOM 1199 N N . ASP A 1 162 ? -12.265 -1.831 34.657 1.00 96.31 162 ASP A N 1
ATOM 1200 C CA . ASP A 1 162 ? -11.810 -0.941 35.728 1.00 96.31 162 ASP A CA 1
ATOM 1201 C C . ASP A 1 162 ? -12.988 -0.167 36.342 1.00 96.31 162 ASP A C 1
ATOM 1203 O O . ASP A 1 162 ? -13.078 -0.028 37.557 1.00 96.31 162 ASP A O 1
ATOM 1207 N N . CYS A 1 163 ? -13.933 0.301 35.516 1.00 95.56 163 CYS A N 1
ATOM 1208 C CA . CYS A 1 163 ? -15.145 0.974 35.989 1.00 95.56 163 CYS A CA 1
ATOM 1209 C C . CYS A 1 163 ? -16.085 0.044 36.768 1.00 95.56 163 CYS A C 1
ATOM 1211 O O . CYS A 1 163 ? -16.660 0.460 37.772 1.00 95.56 163 CYS A O 1
ATOM 1213 N N . LEU A 1 164 ? -16.266 -1.196 36.311 1.00 95.12 164 LEU A N 1
ATOM 1214 C CA . LEU A 1 164 ? -17.110 -2.183 36.987 1.00 95.12 164 LEU A CA 1
ATOM 1215 C C . LEU A 1 164 ? -16.486 -2.638 38.314 1.00 95.12 164 LEU A C 1
ATOM 1217 O O . LEU A 1 164 ? -17.199 -2.749 39.309 1.00 95.12 164 LEU A O 1
ATOM 1221 N N . ASP A 1 165 ? -15.169 -2.834 38.343 1.00 94.88 165 ASP A N 1
ATOM 1222 C CA . ASP A 1 165 ? -14.415 -3.199 39.544 1.00 94.88 165 ASP A CA 1
ATOM 1223 C C . ASP A 1 165 ? -14.432 -2.038 40.562 1.00 94.88 165 ASP A C 1
ATOM 1225 O O . ASP A 1 165 ? -14.717 -2.242 41.741 1.00 94.88 165 ASP A O 1
ATOM 1229 N N . ALA A 1 166 ? -14.263 -0.793 40.100 1.00 94.62 166 ALA A N 1
ATOM 1230 C CA . ALA A 1 166 ? -14.410 0.418 40.914 1.00 94.62 166 ALA A CA 1
ATOM 1231 C C . ALA A 1 166 ? -15.801 0.539 41.571 1.00 94.62 166 ALA A C 1
ATOM 1233 O O . ALA A 1 166 ? -15.926 1.017 42.702 1.00 94.62 166 ALA A O 1
ATOM 1234 N N . TRP A 1 167 ? -16.862 0.095 40.889 1.00 93.25 167 TRP A N 1
ATOM 1235 C CA . TRP A 1 167 ? -18.221 0.077 41.443 1.00 93.25 167 TRP A CA 1
ATOM 1236 C C . TRP A 1 167 ? -18.440 -1.030 42.462 1.00 93.25 167 TRP A C 1
ATOM 1238 O O . TRP A 1 167 ? -19.046 -0.771 43.502 1.00 93.25 167 TRP A O 1
ATOM 1248 N N . GLU A 1 168 ? -17.921 -2.227 42.191 1.00 93.94 168 GLU A N 1
ATOM 1249 C CA . GLU A 1 168 ? -17.969 -3.357 43.122 1.00 93.94 168 GLU A CA 1
ATOM 1250 C C . GLU A 1 168 ? -17.254 -3.016 44.439 1.00 93.94 168 GLU A C 1
ATOM 1252 O O . GLU A 1 168 ? -17.743 -3.321 45.526 1.00 93.94 168 GLU A O 1
ATOM 1257 N N . GLU A 1 169 ? -16.133 -2.300 44.351 1.00 94.50 169 GLU A N 1
ATOM 1258 C CA . GLU A 1 169 ? -15.346 -1.871 45.508 1.00 94.50 169 GLU A CA 1
ATOM 1259 C C . GLU A 1 169 ? -15.813 -0.546 46.135 1.00 94.50 169 GLU A C 1
ATOM 1261 O O . GLU A 1 169 ? -15.297 -0.150 47.182 1.00 94.50 169 GLU A O 1
ATOM 1266 N N . ASN A 1 170 ? -16.776 0.147 45.514 1.00 91.38 170 ASN A N 1
ATOM 1267 C CA . ASN A 1 170 ? -17.244 1.481 45.902 1.00 91.38 170 ASN A CA 1
ATOM 1268 C C . ASN A 1 170 ? -16.101 2.522 46.022 1.00 91.38 170 ASN A C 1
ATOM 1270 O O . ASN A 1 170 ? -16.065 3.319 46.964 1.00 91.38 170 ASN A O 1
ATOM 1274 N N . ARG A 1 171 ? -15.148 2.507 45.076 1.00 93.19 171 ARG A N 1
ATOM 1275 C CA . ARG A 1 171 ? -13.962 3.387 45.030 1.00 93.19 171 ARG A CA 1
ATOM 1276 C C . ARG A 1 171 ? -13.863 4.128 43.701 1.00 93.19 171 ARG A C 1
ATOM 1278 O O . ARG A 1 171 ? -13.928 3.496 42.661 1.00 93.19 171 ARG A O 1
ATOM 1285 N N . ASP A 1 172 ? -13.685 5.452 43.732 1.00 92.50 172 ASP A N 1
ATOM 1286 C CA . ASP A 1 172 ? -13.371 6.314 42.568 1.00 92.50 172 ASP A CA 1
ATOM 1287 C C . ASP A 1 172 ? -14.198 6.053 41.285 1.00 92.50 172 ASP A C 1
ATOM 1289 O O . ASP A 1 172 ? -13.756 6.284 40.157 1.00 92.50 172 ASP A O 1
ATOM 1293 N N . ALA A 1 173 ? -15.445 5.615 41.473 1.00 89.88 173 ALA A N 1
ATOM 1294 C CA . ALA A 1 173 ? -16.403 5.222 40.445 1.00 89.88 173 ALA A CA 1
ATOM 1295 C C . ALA A 1 173 ? -16.572 6.255 39.319 1.00 89.88 173 ALA A C 1
ATOM 1297 O O . ALA A 1 173 ? -16.649 5.897 38.143 1.00 89.88 173 ALA A O 1
ATOM 1298 N N . ASP A 1 174 ? -16.633 7.538 39.675 1.00 92.38 174 ASP A N 1
ATOM 1299 C CA . ASP A 1 174 ? -16.852 8.618 38.713 1.00 92.38 174 ASP A CA 1
ATOM 1300 C C . ASP A 1 174 ? -15.608 8.865 37.837 1.00 92.38 174 ASP A C 1
ATOM 1302 O O . ASP A 1 174 ? -15.740 9.119 36.638 1.00 92.38 174 ASP A O 1
ATOM 1306 N N . VAL A 1 175 ? -14.399 8.713 38.398 1.00 94.81 175 VAL A N 1
ATOM 1307 C CA . VAL A 1 175 ? -13.130 8.852 37.658 1.00 94.81 175 VAL A CA 1
ATOM 1308 C C . VAL A 1 175 ? -12.989 7.723 36.637 1.00 94.81 175 VAL A C 1
ATOM 1310 O O . VAL A 1 175 ? -12.663 7.964 35.471 1.00 94.81 175 VAL A O 1
ATOM 1313 N N . ALA A 1 176 ? -13.290 6.488 37.049 1.00 94.88 176 ALA A N 1
ATOM 1314 C CA . ALA A 1 176 ? -13.275 5.337 36.152 1.00 94.88 176 ALA A CA 1
ATOM 1315 C C . ALA A 1 176 ? -14.344 5.462 35.047 1.00 94.88 176 ALA A C 1
ATOM 1317 O O . ALA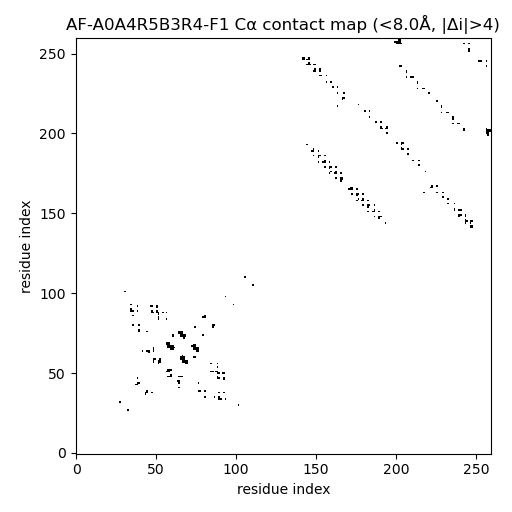 A 1 176 ? -14.068 5.183 33.875 1.00 94.88 176 ALA A O 1
ATOM 1318 N N . GLN A 1 177 ? -15.533 5.977 35.382 1.00 94.88 177 GLN A N 1
ATOM 1319 C CA . GLN A 1 177 ? -16.606 6.227 34.416 1.00 94.88 177 GLN A CA 1
ATOM 1320 C C . GLN A 1 177 ? -16.216 7.290 33.370 1.00 94.88 177 GLN A C 1
ATOM 1322 O O . GLN A 1 177 ? -16.514 7.129 32.181 1.00 94.88 177 GLN A O 1
ATOM 1327 N N . GLU A 1 178 ? -15.522 8.362 33.763 1.00 95.62 178 GLU A N 1
ATOM 1328 C CA . GLU A 1 178 ? -15.015 9.370 32.822 1.00 95.62 178 GLU A CA 1
ATOM 1329 C C . GLU A 1 178 ? -13.956 8.783 31.872 1.00 95.62 178 GLU A C 1
ATOM 1331 O O . GLU A 1 178 ? -14.010 9.000 30.650 1.00 95.62 178 GLU A O 1
ATOM 1336 N N . ALA A 1 179 ? -13.026 7.984 32.406 1.00 95.56 179 ALA A N 1
ATOM 1337 C CA . ALA A 1 179 ? -12.021 7.287 31.609 1.00 95.56 179 ALA A CA 1
ATOM 1338 C C . ALA A 1 179 ? -12.674 6.351 30.576 1.00 95.56 179 ALA A C 1
ATOM 1340 O O . ALA A 1 179 ? -12.327 6.406 29.388 1.00 95.56 179 ALA A O 1
ATOM 1341 N N . MET A 1 180 ? -13.673 5.566 30.994 1.00 96.62 180 MET A N 1
ATOM 1342 C CA . MET A 1 180 ? -14.480 4.710 30.118 1.00 96.62 180 MET A CA 1
ATOM 1343 C C . MET A 1 180 ? -15.154 5.515 28.998 1.00 96.62 180 MET A C 1
ATOM 1345 O O . MET A 1 180 ? -15.007 5.179 27.819 1.00 96.62 180 MET A O 1
ATOM 1349 N N . ALA A 1 181 ? -15.822 6.627 29.325 1.00 96.94 181 ALA A N 1
ATOM 1350 C CA . ALA A 1 181 ? -16.505 7.471 28.341 1.00 96.94 181 ALA A CA 1
ATOM 1351 C C . ALA A 1 181 ? -15.543 8.040 27.278 1.00 96.94 181 ALA A C 1
ATOM 1353 O O . ALA A 1 181 ? -15.880 8.121 26.091 1.00 96.94 181 ALA A O 1
ATOM 1354 N N . SER A 1 182 ? -14.322 8.410 27.678 1.00 97.25 182 SER A N 1
ATOM 1355 C CA . SER A 1 182 ? -13.270 8.856 26.756 1.00 97.25 182 SER A CA 1
ATOM 1356 C C . SER A 1 182 ? -12.843 7.746 25.786 1.00 97.25 182 SER A C 1
ATOM 1358 O O . SER A 1 182 ? -12.723 7.986 24.578 1.00 97.25 182 SER A O 1
ATOM 1360 N N . ARG A 1 183 ? -12.663 6.509 26.274 1.00 97.81 183 ARG A N 1
ATOM 1361 C CA . ARG A 1 183 ? -12.305 5.352 25.430 1.00 97.81 183 ARG A CA 1
ATOM 1362 C C . ARG A 1 183 ? -13.446 4.926 24.508 1.00 97.81 183 ARG A C 1
ATOM 1364 O O . ARG A 1 183 ? -13.188 4.681 23.329 1.00 97.81 183 ARG A O 1
ATOM 1371 N N . SER A 1 184 ? -14.691 4.961 24.982 1.00 97.81 184 SER A N 1
ATOM 1372 C CA . SER A 1 184 ? -15.877 4.706 24.152 1.00 97.81 184 SER A CA 1
ATOM 1373 C C . SER A 1 184 ? -15.944 5.655 22.952 1.00 97.81 184 SER A C 1
ATOM 1375 O O . SER A 1 184 ? -16.056 5.212 21.806 1.00 97.81 184 SER A O 1
ATOM 1377 N N . LYS A 1 185 ? -15.758 6.968 23.164 1.00 97.81 185 LYS A N 1
ATOM 1378 C CA . LYS A 1 185 ? -15.731 7.958 22.068 1.00 97.81 185 LYS A CA 1
ATOM 1379 C C . LYS A 1 185 ? -14.664 7.639 21.016 1.00 97.81 185 LYS A C 1
ATOM 1381 O O . LYS A 1 185 ? -14.935 7.760 19.819 1.00 97.81 185 LYS A O 1
ATOM 1386 N N . LYS A 1 186 ? -13.466 7.213 21.438 1.00 97.44 186 LYS A N 1
ATOM 1387 C CA . LYS A 1 186 ? -12.391 6.802 20.516 1.00 97.44 186 LYS A CA 1
ATOM 1388 C C . LYS A 1 186 ? -12.793 5.568 19.706 1.00 97.44 186 LYS A C 1
ATOM 1390 O O . LYS A 1 186 ? -12.659 5.585 18.482 1.00 97.44 186 LYS A O 1
ATOM 1395 N N . LEU A 1 187 ? -13.332 4.537 20.357 1.00 98.00 187 LEU A N 1
ATOM 1396 C CA . LEU A 1 187 ? -13.805 3.325 19.685 1.00 98.00 187 LEU A CA 1
ATOM 1397 C C . LEU A 1 187 ? -14.929 3.631 18.681 1.00 98.00 187 LEU A C 1
ATOM 1399 O O . LEU A 1 187 ? -14.872 3.186 17.536 1.00 98.00 187 LEU A O 1
ATOM 1403 N N . GLN A 1 188 ? -15.904 4.463 19.057 1.00 98.12 188 GLN A N 1
ATOM 1404 C CA . GLN A 1 188 ? -16.986 4.908 18.171 1.00 98.12 188 GLN A CA 1
ATOM 1405 C C . GLN A 1 188 ? -16.460 5.647 16.934 1.00 98.12 188 GLN A C 1
ATOM 1407 O O . GLN A 1 188 ? -16.936 5.408 15.822 1.00 98.12 188 GLN A O 1
ATOM 1412 N N . ALA A 1 189 ? -15.444 6.501 17.091 1.00 97.88 189 ALA A N 1
ATOM 1413 C CA . ALA A 1 189 ? -14.811 7.182 15.964 1.00 97.88 189 ALA A CA 1
ATOM 1414 C C . ALA A 1 189 ? -14.145 6.187 14.996 1.00 97.88 189 ALA A C 1
ATOM 1416 O O . ALA A 1 189 ? -14.326 6.297 13.778 1.00 97.88 189 ALA A O 1
ATOM 1417 N N . VAL A 1 190 ? -13.438 5.179 15.521 1.00 97.44 190 VAL A N 1
ATOM 1418 C CA . VAL A 1 190 ? -12.816 4.114 14.714 1.00 97.44 190 VAL A CA 1
ATOM 1419 C C . VAL A 1 190 ? -13.878 3.267 14.004 1.00 97.44 190 VAL A C 1
ATOM 1421 O O . VAL A 1 190 ? -13.760 3.009 12.803 1.00 97.44 190 VAL A O 1
ATOM 1424 N N . LEU A 1 191 ? -14.958 2.883 14.690 1.00 97.25 191 LEU A N 1
ATOM 1425 C CA . LEU A 1 191 ? -16.085 2.156 14.095 1.00 97.25 191 LEU A CA 1
ATOM 1426 C C . LEU A 1 191 ? -16.753 2.967 12.977 1.00 97.25 191 LEU A C 1
ATOM 1428 O O . LEU A 1 191 ? -16.994 2.441 11.889 1.00 97.25 191 LEU A O 1
ATOM 1432 N N . GLN A 1 192 ? -16.996 4.262 13.191 1.00 97.00 192 GLN A N 1
ATOM 1433 C CA . GLN A 1 192 ? -17.593 5.139 12.183 1.00 97.00 192 GLN A CA 1
ATOM 1434 C C . GLN A 1 192 ? -16.674 5.329 10.969 1.00 97.00 192 GLN A C 1
ATOM 1436 O O . GLN A 1 192 ? -17.144 5.285 9.827 1.00 97.00 192 GLN A O 1
ATOM 1441 N N . GLN A 1 193 ? -15.371 5.518 11.189 1.00 96.88 193 GLN A N 1
ATOM 1442 C CA . GLN A 1 193 ? -14.385 5.619 10.114 1.00 96.88 193 GLN A CA 1
ATOM 1443 C C . GLN A 1 193 ? -14.369 4.343 9.261 1.00 96.88 193 GLN A C 1
ATOM 1445 O O . GLN A 1 193 ? -14.422 4.427 8.031 1.00 96.88 193 GLN A O 1
ATOM 1450 N N . ASN A 1 194 ? -14.349 3.172 9.901 1.00 96.06 194 ASN A N 1
ATOM 1451 C CA . ASN A 1 194 ? -14.388 1.886 9.209 1.00 96.06 194 ASN A CA 1
ATOM 1452 C C . ASN A 1 194 ? -15.724 1.662 8.490 1.00 96.06 194 ASN A C 1
ATOM 1454 O O . ASN A 1 194 ? -15.728 1.222 7.343 1.00 96.06 194 ASN A O 1
ATOM 1458 N N . ARG A 1 195 ? -16.857 2.062 9.079 1.00 96.44 195 ARG A N 1
ATOM 1459 C CA . ARG A 1 195 ? -18.178 1.968 8.435 1.00 96.44 195 ARG A CA 1
ATOM 1460 C C . ARG A 1 195 ? -18.257 2.785 7.145 1.00 96.44 195 ARG A C 1
ATOM 1462 O O . ARG A 1 195 ? -18.821 2.314 6.164 1.00 96.44 195 ARG A O 1
ATOM 1469 N N . ARG A 1 196 ? -17.661 3.983 7.110 1.00 96.44 196 ARG A N 1
ATOM 1470 C CA . ARG A 1 196 ? -17.588 4.804 5.883 1.00 96.44 196 ARG A CA 1
ATOM 1471 C C . ARG A 1 196 ? -16.776 4.125 4.777 1.00 96.44 196 ARG A C 1
ATOM 1473 O O . ARG A 1 196 ? -17.098 4.284 3.606 1.00 96.44 196 ARG A O 1
ATOM 1480 N N . ARG A 1 197 ? -15.736 3.369 5.142 1.00 95.31 197 ARG A N 1
ATOM 1481 C CA . ARG A 1 197 ? -14.904 2.598 4.200 1.00 95.31 197 ARG A CA 1
ATOM 1482 C C . ARG A 1 197 ? -15.557 1.280 3.773 1.00 95.31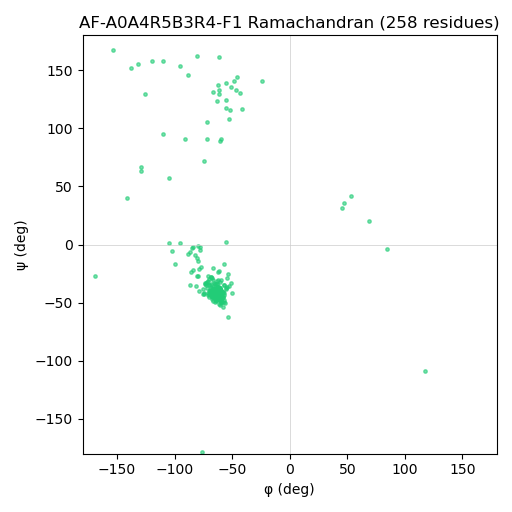 197 ARG A C 1
ATOM 1484 O O . ARG A 1 197 ? -15.301 0.807 2.670 1.00 95.31 197 ARG A O 1
ATOM 1491 N N . HIS A 1 198 ? -16.419 0.721 4.619 1.00 95.19 198 HIS A N 1
ATOM 1492 C CA . HIS A 1 198 ? -17.069 -0.571 4.426 1.00 95.19 198 HIS A CA 1
ATOM 1493 C C . HIS A 1 198 ? -18.595 -0.466 4.618 1.00 95.19 198 HIS A C 1
ATOM 1495 O O . HIS A 1 198 ? -19.141 -1.058 5.549 1.00 95.19 198 HIS A O 1
ATOM 1501 N N . PRO A 1 199 ? -19.320 0.248 3.733 1.00 94.88 199 PRO A N 1
ATOM 1502 C CA . PRO A 1 199 ? -20.747 0.535 3.925 1.00 94.88 199 PRO A CA 1
ATOM 1503 C C . PRO A 1 199 ? -21.635 -0.717 3.958 1.00 94.88 199 PRO A C 1
ATOM 1505 O O . PRO A 1 199 ? -22.711 -0.686 4.543 1.00 94.88 199 PRO A O 1
ATOM 1508 N N . GLY A 1 200 ? -21.186 -1.824 3.360 1.00 95.25 200 GLY A N 1
ATOM 1509 C CA . GLY A 1 200 ? -21.918 -3.091 3.365 1.00 95.25 200 GLY A CA 1
ATOM 1510 C C . GLY A 1 200 ? -21.697 -3.964 4.602 1.00 95.25 200 GLY A C 1
ATOM 1511 O O . GLY A 1 200 ? -22.260 -5.048 4.646 1.00 95.25 200 GLY A O 1
ATOM 1512 N N . TRP A 1 201 ? -20.847 -3.572 5.557 1.00 96.12 201 TRP A N 1
ATOM 1513 C CA . TRP A 1 201 ? -20.572 -4.372 6.758 1.00 96.12 201 TRP A CA 1
ATOM 1514 C C . TRP A 1 201 ? -21.546 -3.979 7.875 1.00 96.12 201 TRP A C 1
ATOM 1516 O O . TRP A 1 201 ? -21.276 -3.060 8.651 1.00 96.12 201 TRP A O 1
ATOM 1526 N N . SER A 1 202 ? -22.689 -4.668 7.941 1.00 95.44 202 SER A N 1
ATOM 1527 C CA . SER A 1 202 ? -23.742 -4.467 8.952 1.00 95.44 202 SER A CA 1
ATOM 1528 C C . SER A 1 202 ? -23.202 -4.584 10.379 1.00 95.44 202 SER A C 1
ATOM 1530 O O . SER A 1 202 ? -23.565 -3.782 11.243 1.00 95.44 202 SER A O 1
ATOM 1532 N N . LEU A 1 203 ? -22.264 -5.510 10.600 1.00 95.06 203 LEU A N 1
ATOM 1533 C CA . LEU A 1 203 ? -21.694 -5.812 11.913 1.00 95.06 203 LEU A CA 1
ATOM 1534 C C . LEU A 1 203 ? -21.001 -4.600 12.571 1.00 95.06 203 LEU A C 1
ATOM 1536 O O . LEU A 1 203 ? -21.041 -4.462 13.788 1.00 95.06 203 LEU A O 1
ATOM 1540 N N . LEU A 1 204 ? -20.426 -3.673 11.789 1.00 96.25 204 LEU A N 1
ATOM 1541 C CA . LEU A 1 204 ? -19.840 -2.430 12.325 1.00 96.25 204 LEU A CA 1
ATOM 1542 C C . LEU A 1 204 ? -20.903 -1.513 12.944 1.00 96.25 204 LEU A C 1
ATOM 1544 O O . LEU A 1 204 ? -20.656 -0.849 13.949 1.00 96.25 204 LEU A O 1
ATOM 1548 N N . GLY A 1 205 ? -22.084 -1.452 12.323 1.00 94.75 205 GLY A N 1
ATOM 1549 C CA . GLY A 1 205 ? -23.216 -0.688 12.837 1.00 94.75 205 GLY A CA 1
ATOM 1550 C C . GLY A 1 205 ? -23.799 -1.317 14.100 1.00 94.75 205 GLY A C 1
ATOM 1551 O O . GLY A 1 205 ? -24.066 -0.589 15.055 1.00 94.75 205 GLY A O 1
ATOM 1552 N N . ALA A 1 206 ? -23.938 -2.647 14.105 1.00 96.00 206 ALA A N 1
ATOM 1553 C CA . ALA A 1 206 ? -24.402 -3.414 15.259 1.00 96.00 206 ALA A CA 1
ATOM 1554 C C . ALA A 1 206 ? -23.461 -3.241 16.461 1.00 96.00 206 ALA A C 1
ATOM 1556 O O . ALA A 1 206 ? -23.902 -2.771 17.503 1.00 96.00 206 ALA A O 1
ATOM 1557 N N . ALA A 1 207 ? -22.152 -3.453 16.280 1.00 96.69 207 ALA A N 1
ATOM 1558 C CA . ALA A 1 207 ? -21.163 -3.278 17.346 1.00 96.69 207 ALA A CA 1
ATOM 1559 C C . ALA A 1 207 ? -21.176 -1.856 17.938 1.00 96.69 207 ALA A C 1
ATOM 1561 O O . ALA A 1 207 ? -21.116 -1.680 19.151 1.00 96.69 207 ALA A O 1
ATOM 1562 N N . GLY A 1 208 ? -21.319 -0.819 17.103 1.00 97.12 208 GLY A N 1
ATOM 1563 C CA . GLY A 1 208 ? -21.436 0.561 17.588 1.00 97.12 208 GLY A CA 1
ATOM 1564 C C . GLY A 1 208 ? -22.738 0.852 18.349 1.00 97.12 208 GLY A C 1
ATOM 1565 O O . GLY A 1 208 ? -22.765 1.745 19.198 1.00 97.12 208 GLY A O 1
ATOM 1566 N N . ALA A 1 209 ? -23.828 0.140 18.054 1.00 97.25 209 ALA A N 1
ATOM 1567 C CA . ALA A 1 209 ? -25.063 0.206 18.835 1.00 97.25 209 ALA A CA 1
ATOM 1568 C C . ALA A 1 209 ? -24.924 -0.548 20.165 1.00 97.25 209 ALA A C 1
ATOM 1570 O O . ALA A 1 209 ? -25.313 -0.004 21.195 1.00 97.25 209 ALA A O 1
ATOM 1571 N N . ASP A 1 210 ? -24.304 -1.729 20.147 1.00 96.88 210 ASP A N 1
ATOM 1572 C CA . ASP A 1 210 ? -24.060 -2.543 21.339 1.00 96.88 210 ASP A CA 1
ATOM 1573 C C . ASP A 1 210 ? -23.179 -1.807 22.357 1.00 96.88 210 ASP A C 1
ATOM 1575 O O . ASP A 1 210 ? -23.545 -1.731 23.523 1.00 96.88 210 ASP A O 1
ATOM 1579 N N . VAL A 1 211 ? -22.081 -1.178 21.914 1.00 97.62 211 VAL A N 1
ATOM 1580 C CA . VAL A 1 211 ? -21.205 -0.359 22.778 1.00 97.62 211 VAL A CA 1
ATOM 1581 C C . VAL A 1 211 ? -21.984 0.777 23.449 1.00 97.62 211 VAL A C 1
ATOM 1583 O O . VAL A 1 211 ? -21.871 0.977 24.651 1.00 97.62 211 VAL A O 1
ATOM 1586 N N . ARG A 1 212 ? -22.829 1.504 22.701 1.00 97.69 212 ARG A N 1
ATOM 1587 C CA . ARG A 1 212 ? -23.650 2.587 23.279 1.00 97.69 212 ARG A CA 1
ATOM 1588 C C . ARG A 1 212 ? -24.668 2.058 24.282 1.00 97.69 212 ARG A C 1
ATOM 1590 O O . ARG A 1 212 ? -24.867 2.667 25.326 1.00 97.69 212 ARG A O 1
ATOM 1597 N N . LYS A 1 213 ? -25.298 0.924 23.968 1.00 96.56 213 LYS A N 1
ATOM 1598 C CA . LYS A 1 213 ? -26.240 0.266 24.871 1.00 96.56 213 LYS A CA 1
ATOM 1599 C C . LYS A 1 213 ? -25.543 -0.171 26.161 1.00 96.56 213 LYS A C 1
ATOM 1601 O O . LYS A 1 213 ? -26.108 0.046 27.227 1.00 96.56 213 LYS A O 1
ATOM 1606 N N . LEU A 1 214 ? -24.336 -0.732 26.069 1.00 96.31 214 LEU A N 1
ATOM 1607 C CA . LEU A 1 214 ? -23.546 -1.117 27.235 1.00 96.31 214 LEU A CA 1
ATOM 1608 C C . LEU A 1 214 ? -23.150 0.108 28.068 1.00 96.31 214 LEU A C 1
ATOM 1610 O O . LEU A 1 214 ? -23.357 0.094 29.275 1.00 96.31 214 LEU A O 1
ATOM 1614 N N . ASP A 1 215 ? -22.674 1.190 27.444 1.00 96.38 215 ASP A N 1
ATOM 1615 C CA . ASP A 1 215 ? -22.349 2.438 28.153 1.00 96.38 215 ASP A CA 1
ATOM 1616 C C . ASP A 1 215 ? -23.561 2.983 28.928 1.00 96.38 215 ASP A C 1
ATOM 1618 O O . ASP A 1 215 ? -23.438 3.396 30.081 1.00 96.38 215 ASP A O 1
ATOM 1622 N N . GLU A 1 216 ? -24.749 2.962 28.313 1.00 95.12 216 GLU A N 1
ATOM 1623 C CA . GLU A 1 216 ? -25.999 3.360 28.965 1.00 95.12 216 GLU A CA 1
ATOM 1624 C C . GLU A 1 216 ? -26.405 2.409 30.100 1.00 95.12 216 GLU A C 1
ATOM 1626 O O . GLU A 1 216 ? -26.916 2.869 31.123 1.00 95.12 216 GLU A O 1
ATOM 1631 N N . GLN A 1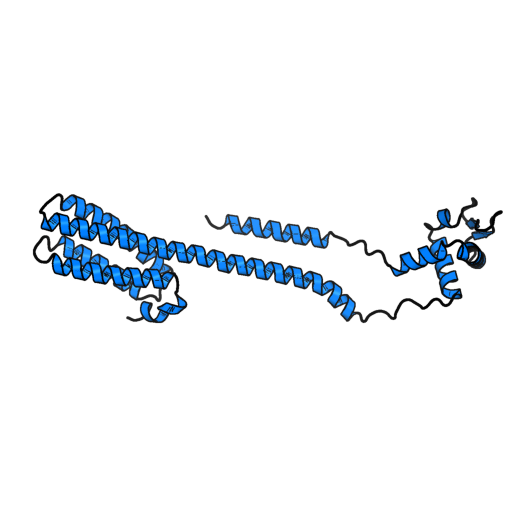 217 ? -26.215 1.097 29.920 1.00 93.75 217 GLN A N 1
ATOM 1632 C CA . GLN A 1 217 ? -26.512 0.080 30.932 1.00 93.75 217 GLN A CA 1
ATOM 1633 C C . GLN A 1 217 ? -25.611 0.235 32.146 1.00 93.75 217 GLN A C 1
ATOM 1635 O O . GLN A 1 217 ? -26.138 0.323 33.254 1.00 93.75 217 GLN A O 1
ATOM 1640 N N . ILE A 1 218 ? -24.297 0.345 31.923 1.00 92.81 218 ILE A N 1
ATOM 1641 C CA . ILE A 1 218 ? -23.311 0.638 32.958 1.00 92.81 218 ILE A CA 1
ATOM 1642 C C . ILE A 1 218 ? -23.781 1.910 33.662 1.00 92.81 218 ILE A C 1
ATOM 1644 O O . ILE A 1 218 ? -24.226 1.828 34.802 1.00 92.81 218 ILE A O 1
ATOM 1648 N N . ALA A 1 219 ? -23.872 3.054 32.974 1.00 92.19 219 ALA A N 1
ATOM 1649 C CA . ALA A 1 219 ? -24.228 4.337 33.594 1.00 92.19 219 ALA A CA 1
ATOM 1650 C C . ALA A 1 219 ? -25.509 4.323 34.461 1.00 92.19 219 ALA A C 1
ATOM 1652 O O . ALA A 1 219 ? -25.574 5.056 35.449 1.00 92.19 219 ALA A O 1
ATOM 1653 N N . LYS A 1 220 ? -26.521 3.515 34.109 1.00 91.75 220 LYS A N 1
ATOM 1654 C CA . LYS A 1 220 ? -27.793 3.409 34.848 1.00 91.75 220 LYS A CA 1
ATOM 1655 C C . LYS A 1 220 ? -27.761 2.405 36.005 1.00 91.75 220 LYS A C 1
ATOM 1657 O O . LYS A 1 220 ? -28.441 2.630 37.003 1.00 91.75 220 LYS A O 1
ATOM 1662 N N . ARG A 1 221 ? -27.036 1.289 35.885 1.00 82.00 221 ARG A N 1
ATOM 1663 C CA . ARG A 1 221 ? -27.136 0.130 36.794 1.00 82.00 221 ARG A CA 1
ATOM 1664 C C . ARG A 1 221 ? -25.941 0.046 37.750 1.00 82.00 221 ARG A C 1
ATOM 1666 O O . ARG A 1 221 ? -25.265 -0.974 37.812 1.00 82.00 221 ARG A O 1
ATOM 1673 N N . ARG A 1 222 ? -25.714 1.111 38.532 1.00 70.94 222 ARG A N 1
ATOM 1674 C CA . ARG A 1 222 ? -24.525 1.349 39.388 1.00 70.94 222 ARG A CA 1
ATOM 1675 C C . ARG A 1 222 ? -24.149 0.273 40.437 1.00 70.94 222 ARG A C 1
ATOM 1677 O O . ARG A 1 222 ? -23.196 0.511 41.165 1.00 70.94 222 ARG A O 1
ATOM 1684 N N . ASN A 1 223 ? -24.831 -0.877 40.556 1.00 68.69 223 ASN A N 1
ATOM 1685 C CA . ASN A 1 223 ? -24.337 -1.977 41.412 1.00 68.69 223 ASN A CA 1
ATOM 1686 C C . ASN A 1 223 ? -25.062 -3.333 41.265 1.00 68.69 223 ASN A C 1
ATOM 1688 O O . ASN A 1 223 ? -24.483 -4.378 41.534 1.00 68.69 223 ASN A O 1
ATOM 1692 N N . THR A 1 224 ? -26.337 -3.364 40.866 1.00 77.94 224 THR A N 1
ATOM 1693 C CA . THR A 1 224 ? -27.159 -4.584 41.026 1.00 77.94 224 THR A CA 1
ATOM 1694 C C . THR A 1 224 ? -26.929 -5.660 39.963 1.00 77.94 224 THR A C 1
ATOM 1696 O O . THR A 1 224 ? -27.361 -6.792 40.150 1.00 77.94 224 THR A O 1
ATOM 1699 N N . GLU A 1 225 ? -26.269 -5.330 38.849 1.00 89.62 225 GLU A N 1
ATOM 1700 C CA . GLU A 1 225 ? -26.165 -6.206 37.670 1.00 89.62 225 GLU A CA 1
ATOM 1701 C C . GLU A 1 225 ? -24.773 -6.133 37.009 1.00 89.62 225 GLU A C 1
ATOM 1703 O O . GLU A 1 225 ? -24.624 -6.114 35.783 1.00 89.62 225 GLU A O 1
ATOM 1708 N N . ILE A 1 226 ? -23.722 -6.079 37.837 1.00 91.69 226 ILE A N 1
ATOM 1709 C CA . ILE A 1 226 ? -22.324 -6.027 37.372 1.00 91.69 226 ILE A CA 1
ATOM 1710 C C . ILE A 1 226 ? -21.989 -7.251 36.508 1.00 91.69 226 ILE A C 1
ATOM 1712 O O . ILE A 1 226 ? -21.356 -7.106 35.464 1.00 91.69 226 ILE A O 1
ATOM 1716 N N . GLN A 1 227 ? -22.463 -8.443 36.888 1.00 92.88 227 GLN A N 1
ATOM 1717 C CA . GLN A 1 227 ? -22.176 -9.669 36.142 1.00 92.88 227 GLN A CA 1
ATOM 1718 C C . GLN A 1 227 ? -22.800 -9.670 34.738 1.00 92.88 227 GLN A C 1
ATOM 1720 O O . GLN A 1 227 ? -22.108 -9.994 33.779 1.00 92.88 227 GLN A O 1
ATOM 1725 N N . GLU A 1 228 ? -24.054 -9.223 34.587 1.00 94.00 228 GLU A N 1
ATOM 1726 C CA . GLU A 1 228 ? -24.694 -9.096 33.264 1.00 94.00 228 GLU A CA 1
ATOM 1727 C C . GLU A 1 228 ? -23.914 -8.119 32.368 1.00 94.00 228 GLU A C 1
ATOM 1729 O O . GLU A 1 228 ? -23.726 -8.365 31.177 1.00 94.00 228 GLU A O 1
ATOM 1734 N N . SER A 1 229 ? -23.397 -7.034 32.953 1.00 94.50 229 SER A N 1
ATOM 1735 C CA . SER A 1 229 ? -22.573 -6.055 32.235 1.00 94.50 229 SER A CA 1
ATOM 1736 C C . SER A 1 229 ? -21.216 -6.631 31.815 1.00 94.50 229 SER A C 1
ATOM 1738 O O . SER A 1 229 ? -20.756 -6.340 30.711 1.00 94.50 229 SER A O 1
ATOM 1740 N N . ARG A 1 230 ? -20.588 -7.473 32.652 1.00 95.81 230 ARG A N 1
ATOM 1741 C CA . ARG A 1 230 ? -19.343 -8.192 32.318 1.00 95.81 230 ARG A CA 1
ATOM 1742 C C . ARG A 1 230 ? -19.561 -9.177 31.167 1.00 95.81 230 ARG A C 1
ATOM 1744 O O . ARG A 1 230 ? -18.815 -9.137 30.192 1.00 95.81 230 ARG A O 1
ATOM 1751 N N . ASP A 1 231 ? -20.622 -9.978 31.226 1.00 95.44 231 ASP A N 1
ATOM 1752 C CA . ASP A 1 231 ? -20.947 -10.949 30.173 1.00 95.44 231 ASP A CA 1
ATOM 1753 C C . ASP A 1 231 ? -21.263 -10.240 28.839 1.00 95.44 231 ASP A C 1
ATOM 1755 O O . ASP A 1 231 ? -20.810 -10.652 27.764 1.00 95.44 231 ASP A O 1
ATOM 1759 N N . ALA A 1 232 ? -21.998 -9.122 28.893 1.00 95.81 232 ALA A N 1
ATOM 1760 C CA . ALA A 1 232 ? -22.267 -8.286 27.725 1.00 95.81 232 ALA A CA 1
ATOM 1761 C C . ALA A 1 232 ? -20.984 -7.661 27.150 1.00 95.81 232 ALA A C 1
ATOM 1763 O O . ALA A 1 232 ? -20.812 -7.630 25.927 1.00 95.81 232 ALA A O 1
ATOM 1764 N N . LEU A 1 233 ? -20.078 -7.192 28.014 1.00 96.94 233 LEU A N 1
ATOM 1765 C CA . LEU A 1 233 ? -18.784 -6.637 27.626 1.00 96.94 233 LEU A CA 1
ATOM 1766 C C . LEU A 1 233 ? -17.917 -7.676 26.902 1.00 96.94 233 LEU A C 1
ATOM 1768 O O . LEU A 1 233 ? -17.400 -7.376 25.824 1.00 96.94 233 LEU A O 1
ATOM 1772 N N . ASP A 1 234 ? -17.808 -8.895 27.436 1.00 96.94 234 ASP A N 1
ATOM 1773 C CA . ASP A 1 234 ? -17.060 -9.991 26.808 1.00 96.94 234 ASP A CA 1
ATOM 1774 C C . ASP A 1 234 ? -17.641 -10.339 25.424 1.00 96.94 234 ASP A C 1
ATOM 1776 O O . ASP A 1 234 ? -16.905 -10.459 24.439 1.00 96.94 234 ASP A O 1
ATOM 1780 N N . GLY A 1 235 ? -18.973 -10.396 25.300 1.00 96.38 235 GLY A N 1
ATOM 1781 C CA . GLY A 1 235 ? -19.651 -10.644 24.022 1.00 96.38 235 GLY A CA 1
ATOM 1782 C C . GLY A 1 235 ? -19.506 -9.515 22.988 1.00 96.38 235 GLY A C 1
ATOM 1783 O O . GLY A 1 235 ? -19.553 -9.765 21.777 1.00 96.38 235 GLY A O 1
ATOM 1784 N N . ILE A 1 236 ? -19.345 -8.263 23.425 1.00 96.94 236 ILE A N 1
ATOM 1785 C CA . ILE A 1 236 ? -19.021 -7.129 22.543 1.00 96.94 236 ILE A CA 1
ATOM 1786 C C . ILE A 1 236 ? -17.554 -7.195 22.123 1.00 96.94 236 ILE A C 1
ATOM 1788 O O . ILE A 1 236 ? -17.247 -6.997 20.945 1.00 96.94 236 ILE A O 1
ATOM 1792 N N . TYR A 1 237 ? -16.653 -7.502 23.055 1.00 97.62 237 TYR A N 1
ATOM 1793 C CA . TYR A 1 237 ? -15.224 -7.596 22.786 1.00 97.62 237 TYR A CA 1
ATOM 1794 C C . TYR A 1 237 ? -14.909 -8.686 21.754 1.00 97.62 237 TYR A C 1
ATOM 1796 O O . TYR A 1 237 ? -14.231 -8.401 20.767 1.00 97.62 237 TYR A O 1
ATOM 1804 N N .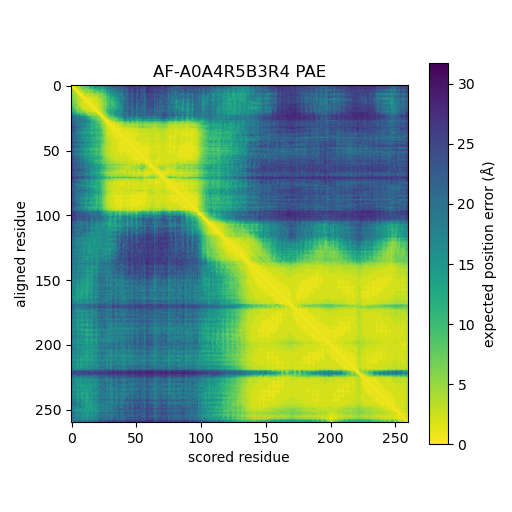 ASP A 1 238 ? -15.491 -9.882 21.881 1.00 96.62 238 ASP A N 1
ATOM 1805 C CA . ASP A 1 238 ? -15.331 -10.961 20.893 1.00 96.62 238 ASP A CA 1
ATOM 1806 C C . ASP A 1 238 ? -15.817 -10.557 19.483 1.00 96.62 238 ASP A C 1
ATOM 1808 O O . ASP A 1 238 ? -15.151 -10.796 18.464 1.00 96.62 238 ASP A O 1
ATOM 1812 N N . ARG A 1 239 ? -16.938 -9.825 19.401 1.00 95.81 239 ARG A N 1
ATOM 1813 C CA . ARG A 1 239 ? -17.426 -9.251 18.135 1.00 95.81 239 ARG A CA 1
ATOM 1814 C C . ARG A 1 239 ? -16.457 -8.223 17.550 1.00 95.81 239 ARG A C 1
ATOM 1816 O O . ARG A 1 239 ? -16.226 -8.225 16.336 1.00 95.81 239 ARG A O 1
ATOM 1823 N N . LEU A 1 240 ? -15.870 -7.359 18.378 1.00 96.56 240 LEU A N 1
ATOM 1824 C CA . LEU A 1 240 ? -14.865 -6.380 17.947 1.00 96.56 240 LEU A CA 1
ATOM 1825 C C . LEU A 1 240 ? -13.569 -7.060 17.476 1.00 96.56 240 LEU A C 1
ATOM 1827 O O . LEU A 1 240 ? -12.997 -6.639 16.468 1.00 96.56 240 LEU A O 1
ATOM 1831 N N . LEU A 1 241 ? -13.142 -8.148 18.123 1.00 95.62 241 LEU A N 1
ATOM 1832 C CA . LEU A 1 241 ? -12.016 -8.969 17.668 1.00 95.62 241 LEU A CA 1
ATOM 1833 C C . LEU A 1 241 ? -12.306 -9.630 16.318 1.00 95.62 241 LEU A C 1
ATOM 1835 O O . LEU A 1 241 ? -11.470 -9.592 15.411 1.00 95.62 241 LEU A O 1
ATOM 1839 N N . THR A 1 242 ? -13.518 -10.161 16.139 1.00 94.81 242 THR A N 1
ATOM 1840 C CA . THR A 1 242 ? -13.970 -10.710 14.855 1.00 94.81 242 THR A CA 1
ATOM 1841 C C . THR A 1 242 ? -13.942 -9.650 13.752 1.00 94.81 242 THR A C 1
ATOM 1843 O O . THR A 1 242 ? -13.481 -9.928 12.641 1.00 94.81 242 THR A O 1
ATOM 1846 N N . LEU A 1 243 ? -14.381 -8.423 14.048 1.00 96.00 243 LEU A N 1
ATOM 1847 C CA . LEU A 1 243 ? -14.295 -7.285 13.128 1.00 96.00 243 LEU A CA 1
ATOM 1848 C C . LEU A 1 243 ? -12.846 -6.924 12.787 1.00 96.00 243 LEU A C 1
ATOM 1850 O O . LEU A 1 243 ? -12.544 -6.711 11.613 1.00 96.00 243 LEU A O 1
ATOM 1854 N N . SER A 1 244 ? -11.952 -6.890 13.778 1.00 95.88 244 SER A N 1
ATOM 1855 C CA . SER A 1 244 ? -10.525 -6.615 13.572 1.00 95.88 244 SER A CA 1
ATOM 1856 C C . SER A 1 244 ? -9.879 -7.646 12.635 1.00 95.88 244 SER A C 1
ATOM 1858 O O . SER A 1 244 ? -9.306 -7.295 11.604 1.00 95.88 244 SER A O 1
ATOM 1860 N N . ASN A 1 245 ? -10.102 -8.937 12.895 1.00 94.31 245 ASN A N 1
ATOM 1861 C CA . ASN A 1 245 ? -9.633 -10.024 12.031 1.00 94.31 245 ASN A CA 1
ATOM 1862 C C . ASN A 1 245 ? -10.265 -9.968 10.623 1.00 94.31 245 ASN A C 1
ATOM 1864 O O . ASN A 1 245 ? -9.626 -10.250 9.606 1.00 94.31 245 ASN A O 1
ATOM 1868 N N . ALA A 1 246 ? -11.537 -9.569 10.523 1.00 95.38 246 ALA A N 1
ATOM 1869 C CA . ALA A 1 246 ? -12.186 -9.367 9.233 1.00 95.38 246 ALA A CA 1
ATOM 1870 C C . ALA A 1 246 ? -11.562 -8.218 8.430 1.00 95.38 246 ALA A C 1
ATOM 1872 O O . ALA A 1 246 ? -11.489 -8.335 7.206 1.00 95.38 246 ALA A O 1
ATOM 1873 N N . LEU A 1 247 ? -11.077 -7.155 9.083 1.00 94.50 247 LEU A N 1
ATOM 1874 C CA . LEU A 1 247 ? -10.357 -6.069 8.412 1.00 94.50 247 LEU A CA 1
ATOM 1875 C C . LEU A 1 247 ? -9.050 -6.566 7.782 1.00 94.50 247 LEU A C 1
ATOM 1877 O O . LEU A 1 247 ? -8.773 -6.197 6.643 1.00 94.50 247 LEU A O 1
ATOM 1881 N N . GLU A 1 248 ? -8.294 -7.446 8.447 1.00 94.25 248 GLU A N 1
ATOM 1882 C CA . GLU A 1 248 ? -7.058 -8.025 7.884 1.00 94.25 248 GLU A CA 1
ATOM 1883 C C . GLU A 1 248 ? -7.314 -8.986 6.724 1.00 94.25 248 GLU A C 1
ATOM 1885 O O . GLU A 1 248 ? -6.537 -9.068 5.764 1.00 94.25 248 GLU A O 1
ATOM 1890 N N . HIS A 1 249 ? -8.421 -9.723 6.800 1.00 94.19 249 HIS A N 1
ATOM 1891 C CA . HIS A 1 249 ? -8.756 -10.787 5.861 1.00 94.19 249 HIS A CA 1
ATOM 1892 C C . HIS A 1 249 ? -10.179 -10.638 5.299 1.00 94.19 249 HIS A C 1
ATOM 1894 O O . HIS A 1 249 ? -11.015 -11.539 5.465 1.00 94.19 249 HIS A O 1
ATOM 1900 N N . PRO A 1 250 ? -10.469 -9.549 4.559 1.00 91.62 250 PRO A N 1
ATOM 1901 C CA . PRO A 1 250 ? -11.832 -9.200 4.157 1.00 91.62 250 PRO A CA 1
ATOM 1902 C C . PRO A 1 250 ? -12.474 -10.285 3.292 1.00 91.62 250 PRO A C 1
ATOM 1904 O O . PRO A 1 250 ? -13.644 -10.608 3.466 1.00 91.62 250 PRO A O 1
ATOM 1907 N N . TRP A 1 251 ? -11.698 -10.919 2.411 1.00 92.31 251 TRP A N 1
ATOM 1908 C CA . TRP A 1 251 ? -12.183 -11.979 1.523 1.00 92.31 251 TRP A CA 1
ATOM 1909 C C . TRP A 1 251 ? -12.567 -13.270 2.251 1.00 92.31 251 TRP A C 1
ATOM 1911 O O . TRP A 1 251 ? -13.434 -13.993 1.772 1.00 92.31 251 TRP A O 1
ATOM 1921 N N . ARG A 1 252 ? -11.955 -13.571 3.404 1.00 93.19 252 ARG A N 1
ATOM 1922 C CA . ARG A 1 252 ? -12.269 -14.784 4.181 1.00 93.19 252 ARG A CA 1
ATOM 1923 C C . ARG A 1 252 ? -13.520 -14.594 5.035 1.00 93.19 252 ARG A C 1
ATOM 1925 O O . ARG A 1 252 ? -14.317 -15.515 5.171 1.00 93.19 252 ARG A O 1
ATOM 1932 N N . ASN A 1 253 ? -13.714 -13.384 5.558 1.00 91.81 253 ASN A N 1
ATOM 1933 C CA . ASN A 1 253 ? -14.742 -13.092 6.556 1.00 91.81 253 ASN A CA 1
ATOM 1934 C C . ASN A 1 253 ? -15.958 -12.329 6.008 1.00 91.81 253 ASN A C 1
ATOM 1936 O O . ASN A 1 253 ? -16.886 -12.050 6.766 1.00 91.81 253 ASN A O 1
ATOM 1940 N N . TRP A 1 254 ? -16.002 -12.025 4.703 1.00 91.44 254 TRP A N 1
ATOM 1941 C CA . TRP A 1 254 ? -17.031 -11.158 4.114 1.00 91.44 254 TRP A CA 1
ATOM 1942 C C . TRP A 1 254 ? -18.472 -11.598 4.411 1.00 91.44 254 TRP A C 1
ATOM 1944 O O . TRP A 1 254 ? -19.327 -10.746 4.627 1.00 91.44 254 TRP A O 1
ATOM 1954 N N . ARG A 1 255 ? -18.755 -12.909 4.451 1.00 93.31 255 ARG A N 1
ATOM 1955 C CA . ARG A 1 255 ? -20.104 -13.415 4.758 1.00 93.31 255 ARG A CA 1
ATOM 1956 C C . ARG A 1 255 ? -20.503 -13.145 6.206 1.00 93.31 255 ARG A C 1
ATOM 1958 O O . ARG A 1 255 ? -21.640 -12.766 6.448 1.00 93.31 255 ARG A O 1
ATOM 1965 N N . ARG A 1 256 ? -19.566 -13.292 7.149 1.00 92.81 256 ARG A N 1
ATOM 1966 C CA . ARG A 1 256 ? -19.821 -13.100 8.586 1.00 92.81 256 ARG A CA 1
ATOM 1967 C C . ARG A 1 256 ? -20.123 -11.641 8.914 1.00 92.81 256 ARG A C 1
ATOM 1969 O O . ARG A 1 256 ? -21.048 -11.367 9.658 1.00 92.81 256 ARG A O 1
ATOM 1976 N N . VAL A 1 257 ? -19.388 -10.704 8.314 1.00 93.44 257 VAL A N 1
ATOM 1977 C CA . VAL A 1 257 ? -19.548 -9.262 8.598 1.00 93.44 257 VAL A CA 1
ATOM 1978 C C . VAL A 1 257 ? -20.721 -8.596 7.871 1.00 93.44 257 VAL A C 1
ATOM 1980 O O . VAL A 1 257 ? -21.048 -7.448 8.175 1.00 93.44 257 VAL A O 1
ATOM 1983 N N . ARG A 1 258 ? -21.321 -9.283 6.889 1.00 92.88 258 ARG A N 1
ATOM 1984 C CA . ARG A 1 258 ? -22.512 -8.824 6.154 1.00 92.88 258 ARG A CA 1
ATOM 1985 C C . ARG A 1 258 ? -23.815 -9.446 6.639 1.00 92.88 258 ARG A C 1
ATOM 1987 O O . ARG A 1 258 ? -24.871 -8.955 6.250 1.00 92.88 258 ARG A O 1
ATOM 1994 N N . ALA A 1 259 ? -23.751 -10.541 7.392 1.00 82.00 259 ALA A N 1
ATOM 1995 C CA . ALA A 1 259 ? -24.951 -11.159 7.926 1.00 82.00 259 ALA A CA 1
ATOM 1996 C C . ALA A 1 259 ? -25.663 -10.152 8.858 1.00 82.00 259 ALA A C 1
ATOM 1998 O O . ALA A 1 259 ? -24.977 -9.461 9.622 1.00 82.00 259 ALA A O 1
ATOM 1999 N N . PRO A 1 260 ? -26.986 -9.970 8.716 1.00 68.00 260 PRO A N 1
ATOM 2000 C CA . PRO A 1 260 ? -27.780 -9.170 9.641 1.00 68.00 260 PRO A CA 1
ATOM 2001 C C . PRO A 1 260 ? -27.867 -9.822 11.024 1.00 68.00 260 PRO A C 1
ATOM 2003 O O . PRO A 1 260 ? -27.791 -11.070 11.096 1.00 68.00 260 PRO A O 1
#

Radius of gyration: 42.12 Å; Cα contacts (8 Å, |Δi|>4): 198; chains: 1; bounding box: 85×30×108 Å

Organism: NCBI:txid2530368

Nearest PDB structures (foldseek):
  6ps7-assembly1_A  TM=4.581E-01  e=5.271E-01  Homo sapiens
  8tf5-assembly1_A  TM=3.814E-01  e=6.124E-01  Homo sapiens
  6z0c-assembly4_D  TM=2.220E-01  e=6.768E-01  Escherichia coli
  3ja6-assembly1_I  TM=3.315E-01  e=2.483E+00  Escherichia coli
  4wpe-assembly1_A-2  TM=2.785E-01  e=5.527E+00  Saccharomyces cerevisiae S288C

Secondary structure (DSSP, 8-state):
--SHHHHHHHHHHHHHHHHHHH-------HHHHHHHHHHHSHHHHHHHHHHHHHTTSEEE-SSTTEEEETTSS-EEHHHHTTSHHHHHHHHHHHHHTT---S-----HHHHHHHHHHHHHHHHHHHHHHHHHHHHHHHHHHHHHHHHHHHHHHHHHHHHHHHHHHHHHTTSSHHHHHHHHHHHHHHHHHHHHHHHHH-TT-HHHHHHHHHHHHHHHHHHH-TTTTHHHHHHHHHHHHHHHHHHHHHHH-HHHHHHHHH--

Solvent-accessible surface area (backbone atoms only — not comparable to full-atom values): 14258 Å² total; per-residue (Å²): 137,74,72,64,67,58,57,57,57,52,51,53,55,51,52,53,51,52,55,58,71,67,55,70,71,80,75,74,54,67,68,61,53,52,50,50,56,54,47,68,35,78,92,31,28,57,59,34,50,51,36,20,40,76,70,69,51,29,43,84,37,98,49,93,50,29,30,22,39,82,91,48,72,75,40,45,57,82,74,41,59,86,38,73,61,39,54,52,18,41,50,51,38,47,58,74,66,64,56,80,73,77,71,81,78,72,59,70,66,58,60,47,46,67,57,45,49,58,54,50,53,54,52,51,51,51,51,50,50,53,50,50,52,56,55,53,58,49,52,54,56,32,47,53,50,19,52,52,44,46,51,31,51,50,53,27,52,51,29,47,49,53,23,52,52,21,38,77,69,73,43,70,40,68,63,31,45,52,53,22,54,57,31,45,54,53,32,48,51,51,41,52,55,48,34,74,77,37,77,73,36,48,44,48,58,50,52,54,48,51,52,52,52,48,54,52,47,53,75,71,48,74,66,91,50,56,66,63,51,50,56,51,47,52,59,49,49,54,52,49,50,52,50,23,54,26,51,68,37,46,88,80,35,48,68,71,37,43,47,129

InterPro domains:
  IPR023606 CoA-transferase family III domain 1 superfamily [SSF89796] (78-256)

pLDDT: mean 87.36, std 12.67, range [46.69, 98.12]

Sequence (260 aa):
MGWHAGRQGLAVLLFSAILTLWSTSAHADPAADARTVYCVRPENHKPLVDAAVALGLARKGGSDGALVPSSGAEVTVEQWKGTGAFQQACAALVAARKLPRTSPSKPWWETLWDKAGGILAVVVGALLTLWATLVTGRKTVVHQMSSGMFTAASDYYHACRDCLDAWEENRDADVAQEAMASRSKKLQAVLQQNRRRHPGWSLLGAAGADVRKLDEQIAKRRNTEIQESRDALDGIYDRLLTLSNALEHPWRNWRRVRAP

Mean predicted aligned error: 13.38 Å

Foldseek 3Di:
DPPPVVVVVVVVLVVVVVVVVPPPPPPPPVVLVVLLVVCLDLVNLQVLQVLLVVVVQWDDDPDRQWTAGPVGDIDHLVRCSVDPSSSNSSVSSCVVVPDPDPDDPDPVVVVVCVVVVVVVVSVVVVVVVVVVCVVVVLQVVLLVLLVQLLVLLVQLLVLLVVLLVCLQVVHPNVVSLVSNVVSLVSNLVSLVVVCVVVVLQVLSVVLNVLSVVLNVCCVVVSHDPSVVSNVSSVVSSVSSNLVSVCSNVVPVCVVVRNDD